Protein AF-A0A258KPP2-F1 (afdb_monomer_lite)

pLDDT: mean 92.64, std 12.12, range [39.09, 98.75]

Radius of gyration: 18.45 Å; chains: 1; bounding box: 47×46×40 Å

Foldseek 3Di:
DDDPDDPVVPDPPDPPPPPPCVVCPPPADEAAEDACVPPDLVVLLVCVVVRYQEYEYEDDDPPDADPALVVLVVSLCCQLPVVQVSSVVSNHGYAYAAEDEAVNLVVVVRLVVSLVCRVVRCPGPRHQAHDPAFHAPPDPSSVVRNLSRLVVCVVVVHAYEYEQYPPPRVVRLVVSVVSNVVSVHDPVRYHYD

Structure (mmCIF, N/CA/C/O backbone):
data_AF-A0A258KPP2-F1
#
_entry.id   AF-A0A258KPP2-F1
#
loop_
_atom_site.group_PDB
_atom_site.id
_atom_site.type_symbol
_atom_site.label_atom_id
_atom_site.label_alt_id
_atom_site.label_comp_id
_atom_site.label_asym_id
_atom_site.label_entity_id
_atom_site.label_seq_id
_atom_site.pdbx_PDB_ins_code
_atom_site.Cartn_x
_atom_site.Cartn_y
_atom_site.Cartn_z
_atom_site.occupancy
_atom_site.B_iso_or_equiv
_atom_site.auth_seq_id
_atom_site.auth_comp_id
_atom_site.auth_asym_id
_atom_site.auth_atom_id
_atom_site.pdbx_PDB_model_num
ATOM 1 N N . MET A 1 1 ? 14.496 -5.011 18.366 1.00 39.09 1 MET A N 1
ATOM 2 C CA . MET A 1 1 ? 15.828 -5.616 18.147 1.00 39.09 1 MET A CA 1
ATOM 3 C C . MET A 1 1 ? 15.964 -6.833 19.047 1.00 39.09 1 MET A C 1
ATOM 5 O O . MET A 1 1 ? 16.360 -6.691 20.192 1.00 39.09 1 MET A O 1
ATOM 9 N N . CYS A 1 2 ? 15.601 -8.013 18.552 1.00 41.25 2 CYS A N 1
ATOM 10 C CA . CYS A 1 2 ? 15.856 -9.281 19.236 1.00 41.25 2 CYS A CA 1
ATOM 11 C C . CYS A 1 2 ? 16.504 -10.230 18.231 1.00 41.25 2 CYS A C 1
ATOM 13 O O . CYS A 1 2 ? 15.817 -11.025 17.609 1.00 41.25 2 CYS A O 1
ATOM 15 N N . CYS A 1 3 ? 17.818 -10.106 18.053 1.00 43.78 3 CYS A N 1
ATOM 16 C CA . CYS A 1 3 ? 18.631 -11.115 17.381 1.00 43.78 3 CYS A CA 1
ATOM 17 C C . CYS A 1 3 ? 19.925 -11.277 18.179 1.00 43.78 3 CYS A C 1
ATOM 19 O O . CYS A 1 3 ? 20.940 -10.670 17.851 1.00 43.78 3 CYS A O 1
ATOM 21 N N . SER A 1 4 ? 19.887 -12.070 19.247 1.00 49.25 4 SER A N 1
ATOM 22 C CA . SER A 1 4 ? 21.094 -12.632 19.855 1.00 49.25 4 SER A CA 1
ATOM 23 C C . SER A 1 4 ? 21.287 -14.045 19.310 1.00 49.25 4 SER A C 1
ATOM 25 O O . SER A 1 4 ? 20.947 -15.022 19.972 1.00 49.25 4 SER A O 1
ATOM 27 N N . HIS A 1 5 ? 21.800 -14.149 18.088 1.00 56.28 5 HIS A N 1
ATOM 28 C CA . HIS A 1 5 ? 22.340 -15.403 17.573 1.00 56.28 5 HIS A CA 1
ATOM 29 C C . HIS A 1 5 ? 23.760 -15.137 17.092 1.00 56.28 5 HIS A C 1
ATOM 31 O O . HIS A 1 5 ? 23.991 -14.203 16.319 1.00 56.28 5 HIS A O 1
ATOM 37 N N . SER A 1 6 ? 24.697 -15.921 17.626 1.00 61.81 6 SER A N 1
ATOM 38 C CA . SER A 1 6 ? 26.105 -15.926 17.240 1.00 61.81 6 SER A CA 1
ATOM 39 C C . SER A 1 6 ? 26.219 -16.045 15.719 1.00 61.81 6 SER A C 1
ATOM 41 O O . SER A 1 6 ? 25.454 -16.772 15.086 1.00 61.81 6 SER A O 1
ATOM 43 N N . PHE A 1 7 ? 27.186 -15.350 15.114 1.00 59.06 7 PHE A N 1
ATOM 44 C CA . PHE A 1 7 ? 27.489 -15.484 13.683 1.00 59.06 7 PHE A CA 1
ATOM 45 C C . PHE A 1 7 ? 27.783 -16.937 13.275 1.00 59.06 7 PHE A C 1
ATOM 47 O O . PHE A 1 7 ? 27.611 -17.299 12.113 1.00 59.06 7 PHE A O 1
ATOM 54 N N . GLU A 1 8 ? 28.195 -17.775 14.224 1.00 62.38 8 GLU A N 1
ATOM 55 C CA . GLU A 1 8 ? 28.527 -19.179 13.998 1.00 62.38 8 GLU A CA 1
ATOM 56 C C . GLU A 1 8 ? 27.286 -20.059 13.775 1.00 62.38 8 GLU A C 1
ATOM 58 O O . GLU A 1 8 ? 27.373 -21.024 13.017 1.00 62.38 8 GLU A O 1
ATOM 63 N N . ASP A 1 9 ? 26.122 -19.672 14.313 1.00 57.84 9 ASP A N 1
ATOM 64 C CA . ASP A 1 9 ? 24.848 -20.398 14.161 1.00 57.84 9 ASP A CA 1
ATOM 65 C C . ASP A 1 9 ? 24.200 -20.204 12.777 1.00 57.84 9 ASP A C 1
ATOM 67 O O . ASP A 1 9 ? 23.193 -20.832 12.458 1.00 57.84 9 ASP A O 1
ATOM 71 N N . ARG A 1 10 ? 24.764 -19.336 11.924 1.00 58.22 10 ARG A N 1
ATOM 72 C CA . ARG A 1 10 ? 24.241 -19.032 10.579 1.00 58.22 10 ARG A CA 1
ATOM 73 C C . ARG A 1 10 ? 24.815 -19.913 9.470 1.00 58.22 10 ARG A C 1
ATOM 75 O O . ARG A 1 10 ? 24.546 -19.654 8.298 1.00 58.22 10 ARG A O 1
ATOM 82 N N . ARG A 1 11 ? 25.626 -20.928 9.790 1.00 59.41 11 ARG A N 1
ATOM 83 C CA . ARG A 1 11 ? 26.117 -21.848 8.755 1.00 59.41 11 ARG A CA 1
ATOM 84 C C . ARG A 1 11 ? 24.957 -22.729 8.284 1.00 59.41 11 ARG A C 1
ATOM 86 O O . ARG A 1 11 ? 24.353 -23.398 9.122 1.00 59.41 11 ARG A O 1
ATOM 93 N N . PRO A 1 12 ? 24.637 -22.759 6.980 1.00 59.78 12 PRO A N 1
ATOM 94 C CA . PRO A 1 12 ? 23.597 -23.644 6.478 1.00 59.78 12 PRO A CA 1
ATOM 95 C C . PRO A 1 12 ? 23.972 -25.098 6.799 1.00 59.78 12 PRO A C 1
ATOM 97 O O . PRO A 1 12 ? 25.004 -25.596 6.357 1.00 59.78 12 PRO A O 1
ATOM 100 N N . GLN A 1 13 ? 23.143 -25.764 7.610 1.00 60.53 13 GLN A N 1
ATOM 101 C CA . GLN A 1 13 ? 23.271 -27.194 7.933 1.00 60.53 13 GLN A CA 1
ATOM 102 C C . GLN A 1 13 ? 22.700 -28.102 6.831 1.00 60.53 13 GLN A C 1
ATOM 104 O O . GLN A 1 13 ? 22.796 -29.323 6.925 1.00 60.53 13 GLN A O 1
ATOM 109 N N . VAL A 1 14 ? 22.113 -27.520 5.785 1.00 60.56 14 VAL A N 1
ATOM 110 C CA . VAL A 1 14 ? 21.545 -28.248 4.650 1.00 60.56 14 VAL A CA 1
ATOM 111 C C . VAL A 1 14 ? 22.547 -28.188 3.496 1.00 60.56 14 VAL A C 1
ATOM 113 O O . VAL A 1 14 ? 23.028 -27.092 3.191 1.00 60.56 14 VAL A O 1
ATOM 116 N N . PRO A 1 15 ? 22.876 -29.312 2.834 1.00 56.84 15 PRO A N 1
ATOM 117 C CA . PRO A 1 15 ? 23.560 -29.263 1.553 1.00 56.84 15 PRO A CA 1
ATOM 118 C C . PRO A 1 15 ? 22.732 -28.389 0.615 1.00 56.84 15 PRO A C 1
ATOM 120 O O . PRO A 1 15 ? 21.573 -28.686 0.340 1.00 56.84 15 PRO A O 1
ATOM 123 N N . SER A 1 16 ? 23.315 -27.283 0.167 1.00 63.78 16 SER A N 1
ATOM 124 C CA . SER A 1 16 ? 22.760 -26.474 -0.908 1.00 63.78 16 SER A CA 1
ATOM 125 C C . SER A 1 16 ? 22.799 -27.324 -2.176 1.00 63.78 16 SER A C 1
ATOM 127 O O . SER A 1 16 ? 23.780 -27.265 -2.917 1.00 63.78 16 SER A O 1
ATOM 129 N N . GLU A 1 17 ? 21.777 -28.142 -2.428 1.00 69.00 17 GLU A N 1
ATOM 130 C CA . GLU A 1 17 ? 21.532 -28.625 -3.784 1.00 69.00 17 GLU A CA 1
ATOM 131 C C . GLU A 1 17 ? 21.446 -27.378 -4.664 1.00 69.00 17 GLU A C 1
ATOM 133 O O . GLU A 1 17 ? 20.642 -26.479 -4.412 1.00 69.00 17 GLU A O 1
ATOM 138 N N . ALA A 1 18 ? 22.375 -27.249 -5.612 1.00 72.25 18 ALA A N 1
ATOM 139 C CA . ALA A 1 18 ? 22.373 -26.122 -6.526 1.00 72.25 18 ALA A CA 1
ATOM 140 C C . ALA A 1 18 ? 21.019 -26.115 -7.247 1.00 72.25 18 ALA A C 1
ATOM 142 O O . ALA A 1 18 ? 20.672 -27.099 -7.899 1.00 72.25 18 ALA A O 1
ATOM 143 N N . MET A 1 19 ? 20.242 -25.038 -7.089 1.00 75.88 19 MET A N 1
ATOM 144 C CA . MET A 1 19 ? 18.988 -24.881 -7.823 1.00 75.88 19 MET A CA 1
ATOM 145 C C . MET A 1 19 ? 19.273 -24.979 -9.323 1.00 75.88 19 MET A C 1
ATOM 147 O O . MET A 1 19 ? 20.124 -24.254 -9.841 1.00 75.88 19 MET A O 1
ATOM 151 N N . ASP A 1 20 ? 18.553 -25.859 -10.015 1.00 84.44 20 ASP A N 1
ATOM 152 C CA . ASP A 1 20 ? 18.608 -25.948 -11.470 1.00 84.44 20 ASP A CA 1
ATOM 153 C C . ASP A 1 20 ? 17.868 -24.751 -12.083 1.00 84.44 20 ASP A C 1
ATOM 155 O O . ASP A 1 20 ? 16.642 -24.739 -12.186 1.00 84.44 20 ASP A O 1
ATOM 159 N N . LEU A 1 21 ? 18.616 -23.714 -12.462 1.00 84.69 21 LEU A N 1
ATOM 160 C CA . LEU A 1 21 ? 18.058 -22.488 -13.041 1.00 84.69 21 LEU A CA 1
ATOM 161 C C . LEU A 1 21 ? 17.481 -22.697 -14.451 1.00 84.69 21 LEU A C 1
ATOM 163 O O . LEU A 1 21 ? 16.758 -21.826 -14.939 1.00 84.69 21 LEU A O 1
ATOM 167 N N . GLU A 1 22 ? 17.744 -23.834 -15.106 1.00 89.69 22 GLU A N 1
ATOM 168 C CA . GLU A 1 22 ? 17.148 -24.133 -16.412 1.00 89.69 22 GLU A CA 1
ATOM 169 C C . GLU A 1 22 ? 15.625 -24.259 -16.326 1.00 89.69 22 GLU A C 1
ATOM 171 O O . GLU A 1 22 ? 14.929 -23.849 -17.254 1.00 89.69 22 GLU A O 1
ATOM 176 N N . ILE A 1 23 ? 15.084 -24.732 -15.195 1.00 90.81 23 ILE A N 1
ATOM 177 C CA . ILE A 1 23 ? 13.634 -24.930 -15.025 1.00 90.81 23 ILE A CA 1
ATOM 178 C C . ILE A 1 23 ? 12.846 -23.614 -15.071 1.00 90.81 23 ILE A C 1
ATOM 180 O O . ILE A 1 23 ? 11.656 -23.625 -15.378 1.00 90.81 23 ILE A O 1
ATOM 184 N N . ILE A 1 24 ? 13.504 -22.490 -14.767 1.00 89.50 24 ILE A N 1
ATOM 185 C CA . ILE A 1 24 ? 12.905 -21.151 -14.758 1.00 89.50 24 ILE A CA 1
ATOM 186 C C . ILE A 1 24 ? 13.416 -20.257 -15.892 1.00 89.50 24 ILE A C 1
ATOM 188 O O . ILE A 1 24 ? 13.037 -19.085 -15.978 1.00 89.50 24 ILE A O 1
ATOM 192 N N . ARG A 1 25 ? 14.270 -20.776 -16.781 1.00 90.06 25 ARG A N 1
ATOM 193 C CA . ARG A 1 25 ? 14.856 -19.990 -17.871 1.00 90.06 25 ARG A CA 1
ATOM 194 C C . ARG A 1 25 ? 13.749 -19.392 -18.748 1.00 90.06 25 ARG A C 1
ATOM 196 O O . ARG A 1 25 ? 12.928 -20.102 -19.320 1.00 90.06 25 ARG A O 1
ATOM 203 N N . GLY A 1 26 ? 13.758 -18.066 -18.884 1.00 90.31 26 GLY A N 1
ATOM 204 C CA . GLY A 1 26 ? 12.789 -17.324 -19.700 1.00 90.31 26 GLY A CA 1
ATOM 205 C C . GLY A 1 26 ? 11.422 -17.100 -19.044 1.00 90.31 26 GLY A C 1
ATOM 206 O O . GLY A 1 26 ? 10.548 -16.504 -19.680 1.00 90.31 26 GLY A O 1
ATOM 207 N N . MET A 1 27 ? 11.222 -17.535 -17.794 1.00 95.25 27 MET A N 1
ATOM 208 C CA . MET A 1 27 ? 10.043 -17.156 -17.018 1.00 95.25 27 MET A CA 1
ATOM 209 C C . MET A 1 27 ? 10.041 -15.654 -16.723 1.00 95.25 27 MET A C 1
ATOM 211 O O . MET A 1 27 ? 11.083 -15.003 -16.666 1.00 95.25 27 MET A O 1
ATOM 215 N N . LYS A 1 28 ? 8.836 -15.111 -16.546 1.00 97.25 28 LYS A N 1
ATOM 216 C CA . LYS A 1 28 ? 8.612 -13.731 -16.122 1.00 97.25 28 LYS A CA 1
ATOM 217 C C . LYS A 1 28 ? 8.006 -13.753 -14.733 1.00 97.25 28 LYS A C 1
ATOM 219 O O . LYS A 1 28 ? 6.989 -14.415 -14.529 1.00 97.25 28 LYS A O 1
ATOM 224 N N . PHE A 1 29 ? 8.607 -13.012 -13.818 1.00 97.81 29 PHE A N 1
ATOM 225 C CA . PHE A 1 29 ? 8.167 -12.941 -12.435 1.00 97.81 29 PHE A CA 1
ATOM 226 C C . PHE A 1 29 ? 7.425 -11.641 -12.151 1.00 97.81 29 PHE A C 1
ATOM 228 O O . PHE A 1 29 ? 7.651 -10.603 -12.783 1.00 97.81 29 PHE A O 1
ATOM 235 N N . PHE A 1 30 ? 6.529 -11.733 -11.181 1.00 98.06 30 PHE A N 1
ATOM 236 C CA . PHE A 1 30 ? 5.810 -10.615 -10.605 1.00 98.06 30 PHE A CA 1
ATOM 237 C C . PHE A 1 30 ? 6.098 -10.600 -9.111 1.00 98.06 30 PHE A C 1
ATOM 239 O O . PHE A 1 30 ? 5.894 -11.621 -8.456 1.00 98.06 30 PHE A O 1
ATOM 246 N N . ASP A 1 31 ? 6.584 -9.473 -8.599 1.00 97.88 31 ASP A N 1
ATOM 247 C CA . ASP A 1 31 ? 6.829 -9.298 -7.168 1.00 97.88 31 ASP A CA 1
ATOM 248 C C . ASP A 1 31 ? 5.623 -8.592 -6.520 1.00 97.88 31 ASP A C 1
ATOM 250 O O . ASP A 1 31 ? 5.403 -7.404 -6.774 1.00 97.88 31 ASP A O 1
ATOM 254 N N . PRO A 1 32 ? 4.794 -9.293 -5.729 1.00 97.00 32 PRO A N 1
ATOM 255 C CA . PRO A 1 32 ? 3.573 -8.715 -5.181 1.00 97.00 32 PRO A CA 1
ATOM 256 C C . PRO A 1 32 ? 3.815 -7.752 -4.008 1.00 97.00 32 PRO A C 1
ATOM 258 O O . PRO A 1 32 ? 2.861 -7.100 -3.585 1.00 97.00 32 PRO A O 1
ATOM 261 N N . HIS A 1 33 ? 5.036 -7.653 -3.463 1.00 97.81 33 HIS A N 1
ATOM 262 C CA . HIS A 1 33 ? 5.317 -6.757 -2.339 1.00 97.81 33 HIS A CA 1
ATOM 263 C C . HIS A 1 33 ? 6.799 -6.387 -2.245 1.00 97.81 33 HIS A C 1
ATOM 265 O O . HIS A 1 33 ? 7.616 -7.123 -1.693 1.00 97.81 33 HIS A O 1
ATOM 271 N N . VAL A 1 34 ? 7.140 -5.167 -2.667 1.00 97.38 34 VAL A N 1
ATOM 272 C CA . VAL A 1 34 ? 8.504 -4.640 -2.526 1.00 97.38 34 VAL A CA 1
ATOM 273 C C . VAL A 1 34 ? 8.543 -3.116 -2.379 1.00 97.38 34 VAL A C 1
ATOM 275 O O . VAL A 1 34 ? 7.966 -2.376 -3.165 1.00 97.38 34 VAL A O 1
ATOM 278 N N . HIS A 1 35 ? 9.285 -2.612 -1.389 1.00 97.12 35 HIS A N 1
ATOM 279 C CA . HIS A 1 35 ? 9.415 -1.169 -1.136 1.00 97.12 35 HIS A CA 1
ATOM 280 C C . HIS A 1 35 ? 10.569 -0.541 -1.917 1.00 97.12 35 HIS A C 1
ATOM 282 O O . HIS A 1 35 ? 11.663 -0.338 -1.376 1.00 97.12 35 HIS A O 1
ATOM 288 N N . MET A 1 36 ? 10.346 -0.224 -3.192 1.00 97.25 36 MET A N 1
ATOM 289 C CA . MET A 1 36 ? 11.407 0.302 -4.052 1.00 97.25 36 MET A CA 1
ATOM 290 C C . MET A 1 36 ? 11.914 1.676 -3.632 1.00 97.25 36 MET A C 1
ATOM 292 O O . MET A 1 36 ? 13.101 1.944 -3.806 1.00 97.25 36 MET A O 1
ATOM 296 N N . SER A 1 37 ? 11.108 2.509 -2.977 1.00 94.62 37 SER A N 1
ATOM 297 C CA . SER A 1 37 ? 11.547 3.799 -2.424 1.00 94.62 37 SER A CA 1
ATOM 298 C C . SER A 1 37 ? 12.721 3.673 -1.435 1.00 94.62 37 SER A C 1
ATOM 300 O O . SER A 1 37 ? 13.411 4.653 -1.172 1.00 94.62 37 SER A O 1
ATOM 302 N N . SER A 1 38 ? 12.969 2.480 -0.878 1.00 93.94 38 SER A N 1
ATOM 303 C CA . SER A 1 38 ? 14.123 2.164 -0.013 1.00 93.94 38 SER A CA 1
ATOM 304 C C . SER A 1 38 ? 15.215 1.333 -0.697 1.00 93.94 38 SER A C 1
ATOM 306 O O . SER A 1 38 ? 16.111 0.820 -0.028 1.00 93.94 38 SER A O 1
ATOM 308 N N . ARG A 1 39 ? 15.143 1.183 -2.021 1.00 95.81 39 ARG A N 1
ATOM 309 C CA . ARG A 1 39 ? 16.033 0.359 -2.844 1.00 95.81 39 ARG A CA 1
ATOM 310 C C . ARG A 1 39 ? 16.807 1.206 -3.841 1.00 95.81 39 ARG A C 1
ATOM 312 O O . ARG A 1 39 ? 16.352 2.265 -4.294 1.00 95.81 39 ARG A O 1
ATOM 319 N N . THR A 1 40 ? 17.990 0.729 -4.201 1.00 97.56 40 THR A N 1
ATOM 320 C CA . THR A 1 40 ? 18.841 1.398 -5.186 1.00 97.56 40 THR A CA 1
ATOM 321 C C . THR A 1 40 ? 18.407 1.044 -6.608 1.00 97.56 40 THR A C 1
ATOM 323 O O . THR A 1 40 ? 17.546 0.198 -6.841 1.00 97.56 40 THR A O 1
ATOM 326 N N . THR A 1 41 ? 18.994 1.710 -7.598 1.00 96.69 41 THR A N 1
ATOM 327 C CA . THR A 1 41 ? 18.848 1.308 -9.003 1.00 96.69 41 THR A CA 1
ATOM 328 C C . THR A 1 41 ? 19.505 -0.037 -9.305 1.00 96.69 41 THR A C 1
ATOM 330 O O . THR A 1 41 ? 19.049 -0.732 -10.207 1.00 96.69 41 THR A O 1
ATOM 333 N N . ASP A 1 42 ? 20.525 -0.431 -8.539 1.00 98.25 42 ASP A N 1
ATOM 334 C CA . ASP A 1 42 ? 21.163 -1.743 -8.690 1.00 98.25 42 ASP A CA 1
ATOM 335 C C . ASP A 1 42 ? 20.189 -2.865 -8.311 1.00 98.25 42 ASP A C 1
ATOM 337 O O . ASP A 1 42 ? 20.175 -3.906 -8.963 1.00 98.25 42 ASP A O 1
ATOM 341 N N . ASP A 1 43 ? 19.313 -2.630 -7.325 1.00 98.25 43 ASP A N 1
ATOM 342 C CA . ASP A 1 43 ? 18.237 -3.566 -6.986 1.00 98.25 43 ASP A CA 1
ATOM 343 C C . ASP A 1 43 ? 17.255 -3.734 -8.163 1.00 98.25 43 ASP A C 1
ATOM 345 O O . ASP A 1 43 ? 16.882 -4.859 -8.485 1.00 98.25 43 ASP A O 1
ATOM 349 N N . TYR A 1 44 ? 16.885 -2.654 -8.868 1.00 98.31 44 TYR A N 1
ATOM 350 C CA . TYR A 1 44 ? 16.058 -2.763 -10.082 1.00 98.31 44 TYR A CA 1
ATOM 351 C C . TYR A 1 44 ? 16.755 -3.557 -11.192 1.00 98.31 44 TYR A C 1
ATOM 353 O O . TYR A 1 44 ? 16.112 -4.384 -11.840 1.00 98.31 44 TYR A O 1
ATOM 361 N N . GLN A 1 45 ? 18.056 -3.333 -11.410 1.00 98.44 45 GLN A N 1
ATOM 362 C CA . GLN A 1 45 ? 18.821 -4.101 -12.392 1.00 98.44 45 GLN A CA 1
ATOM 363 C C . GLN A 1 45 ? 18.856 -5.586 -12.017 1.00 98.44 45 GLN A C 1
ATOM 365 O O . GLN A 1 45 ? 18.560 -6.432 -12.856 1.00 98.44 45 GLN A O 1
ATOM 370 N N . ALA A 1 46 ? 19.126 -5.905 -10.750 1.00 98.00 46 ALA A N 1
ATOM 371 C CA . ALA A 1 46 ? 19.135 -7.280 -10.262 1.00 98.00 46 ALA A CA 1
ATOM 372 C C . ALA A 1 46 ? 17.760 -7.956 -10.403 1.00 98.00 46 ALA A C 1
ATOM 374 O O . ALA A 1 46 ? 17.682 -9.123 -10.784 1.00 98.00 46 ALA A O 1
ATOM 375 N N . MET A 1 47 ? 16.669 -7.228 -10.146 1.00 98.06 47 MET A N 1
ATOM 376 C CA . MET A 1 47 ? 15.306 -7.716 -10.373 1.00 98.06 47 MET A CA 1
ATOM 377 C C . MET A 1 47 ? 15.045 -8.011 -11.856 1.00 98.06 47 MET A C 1
ATOM 379 O O . MET A 1 47 ? 14.484 -9.060 -12.178 1.00 98.06 47 MET A O 1
ATOM 383 N N . ALA A 1 48 ? 15.470 -7.124 -12.759 1.00 97.50 48 ALA A N 1
ATOM 384 C CA . ALA A 1 48 ? 15.325 -7.325 -14.199 1.00 97.50 48 ALA A CA 1
ATOM 385 C C . ALA A 1 48 ? 16.146 -8.532 -14.686 1.00 97.50 48 ALA A C 1
ATOM 387 O O . ALA A 1 48 ? 15.625 -9.369 -15.425 1.00 97.50 48 ALA A O 1
ATOM 388 N N . ASP A 1 49 ? 17.388 -8.672 -14.212 1.00 95.44 49 ASP A N 1
ATOM 389 C CA . ASP A 1 49 ? 18.272 -9.805 -14.518 1.00 95.44 49 ASP A CA 1
ATOM 390 C C . ASP A 1 49 ? 17.699 -11.136 -14.001 1.00 95.44 49 ASP A C 1
ATOM 392 O O . ASP A 1 49 ? 17.860 -12.178 -14.638 1.00 95.44 49 ASP A O 1
ATOM 396 N N . ALA A 1 50 ? 16.971 -11.098 -12.881 1.00 94.62 50 ALA A N 1
ATOM 397 C CA . ALA A 1 50 ? 16.235 -12.236 -12.333 1.00 94.62 50 ALA A CA 1
ATOM 398 C C . ALA A 1 50 ? 14.910 -12.534 -13.070 1.00 94.62 50 ALA A C 1
ATOM 400 O O . ALA A 1 50 ? 14.247 -13.521 -12.756 1.00 94.62 50 ALA A O 1
ATOM 401 N N . GLY A 1 51 ? 14.514 -11.712 -14.048 1.00 96.19 51 GLY A N 1
ATOM 402 C CA . GLY A 1 51 ? 13.303 -11.901 -14.851 1.00 96.19 51 GLY A CA 1
ATOM 403 C C . GLY A 1 51 ? 12.032 -11.283 -14.262 1.00 96.19 51 GLY A C 1
ATOM 404 O O . GLY A 1 51 ? 10.933 -11.606 -14.723 1.00 96.19 51 GLY A O 1
ATOM 405 N N . VAL A 1 52 ? 12.133 -10.404 -13.260 1.00 98.31 52 VAL A N 1
ATOM 406 C CA . VAL A 1 52 ? 10.980 -9.639 -12.762 1.00 98.31 52 VAL A CA 1
ATOM 407 C C . VAL A 1 52 ? 10.570 -8.616 -13.815 1.00 98.31 52 VAL A C 1
ATOM 409 O O . VAL A 1 52 ? 11.389 -7.837 -14.291 1.00 98.31 52 VAL A O 1
ATOM 412 N N . VAL A 1 53 ? 9.290 -8.610 -14.186 1.00 98.44 53 VAL A N 1
ATOM 413 C CA . VAL A 1 53 ? 8.750 -7.698 -15.214 1.00 98.44 53 VAL A CA 1
ATOM 414 C C . VAL A 1 53 ? 7.740 -6.702 -14.660 1.00 98.44 53 VAL A C 1
ATOM 416 O O . VAL A 1 53 ? 7.394 -5.728 -15.329 1.00 98.44 53 VAL A O 1
ATOM 419 N N . ALA A 1 54 ? 7.235 -6.944 -13.454 1.00 98.62 54 ALA A N 1
ATOM 420 C CA . ALA A 1 54 ? 6.307 -6.060 -12.775 1.00 98.62 54 ALA A CA 1
ATOM 421 C C . ALA A 1 54 ? 6.360 -6.279 -11.260 1.00 98.62 54 ALA A C 1
ATOM 423 O O . ALA A 1 54 ? 6.728 -7.363 -10.805 1.00 98.62 54 ALA A O 1
ATOM 424 N N . LEU A 1 55 ? 5.978 -5.256 -10.501 1.00 98.69 55 LEU A N 1
ATOM 425 C CA . LEU A 1 55 ? 5.936 -5.306 -9.043 1.00 98.69 55 LEU A CA 1
ATOM 426 C C . LEU A 1 55 ? 4.787 -4.477 -8.463 1.00 98.69 55 LEU A C 1
ATOM 428 O O . LEU A 1 55 ? 4.259 -3.599 -9.152 1.00 98.69 55 LEU A O 1
ATOM 432 N N . ILE A 1 56 ? 4.443 -4.726 -7.200 1.00 98.69 56 ILE A N 1
ATOM 433 C CA . ILE A 1 56 ? 3.625 -3.837 -6.369 1.00 98.69 56 ILE A CA 1
ATOM 434 C C . ILE A 1 56 ? 4.489 -3.283 -5.233 1.00 98.69 56 ILE A C 1
ATOM 436 O O . ILE A 1 56 ? 5.082 -4.040 -4.467 1.00 98.69 56 ILE A O 1
ATOM 440 N N . GLU A 1 57 ? 4.523 -1.957 -5.109 1.00 98.38 57 GLU A N 1
ATOM 441 C CA . GLU A 1 57 ? 5.096 -1.247 -3.967 1.00 98.38 57 GLU A CA 1
ATOM 442 C C . GLU A 1 57 ? 3.996 -0.710 -3.050 1.00 98.38 57 GLU A C 1
ATOM 444 O O . GLU A 1 57 ? 3.321 0.267 -3.394 1.00 98.38 57 GLU A O 1
ATOM 449 N N . PRO A 1 58 ? 3.817 -1.295 -1.861 1.00 97.94 58 PRO A N 1
ATOM 450 C CA . PRO A 1 58 ? 2.882 -0.753 -0.895 1.00 97.94 58 PRO A CA 1
ATOM 451 C C . PRO A 1 58 ? 3.426 0.520 -0.252 1.00 97.94 58 PRO A C 1
ATOM 453 O O . PRO A 1 58 ? 4.612 0.613 0.086 1.00 97.94 58 PRO A O 1
ATOM 456 N N . ALA A 1 59 ? 2.548 1.504 -0.053 1.00 97.25 59 ALA A N 1
ATOM 457 C CA . ALA A 1 59 ? 2.860 2.671 0.754 1.00 97.25 59 ALA A CA 1
ATOM 458 C C . ALA A 1 59 ? 3.145 2.250 2.203 1.00 97.25 59 ALA A C 1
ATOM 460 O O . ALA A 1 59 ? 2.263 1.713 2.872 1.00 97.25 59 ALA A O 1
ATOM 461 N N . PHE A 1 60 ? 4.351 2.545 2.696 1.00 92.69 60 PHE A N 1
ATOM 462 C CA . PHE A 1 60 ? 4.833 2.043 3.987 1.00 92.69 60 PHE A CA 1
ATOM 463 C C . PHE A 1 60 ? 5.363 3.153 4.914 1.00 92.69 60 PHE A C 1
ATOM 465 O O . PHE A 1 60 ? 5.400 4.349 4.578 1.00 92.69 60 PHE A O 1
ATOM 472 N N . TRP A 1 61 ? 5.754 2.744 6.125 1.00 91.81 61 TRP A N 1
ATOM 473 C CA . TRP A 1 61 ? 6.343 3.611 7.145 1.00 91.81 61 TRP A CA 1
ATOM 474 C C . TRP A 1 61 ? 7.849 3.836 6.925 1.00 91.81 61 TRP A C 1
ATOM 476 O O . TRP A 1 61 ? 8.655 2.914 6.977 1.00 91.81 61 TRP A O 1
ATOM 486 N N . LEU A 1 62 ? 8.253 5.095 6.783 1.00 88.31 62 LEU A N 1
ATOM 487 C CA . LEU A 1 62 ? 9.595 5.536 6.360 1.00 88.31 62 LEU A CA 1
ATOM 488 C C . LEU A 1 62 ? 10.694 5.480 7.442 1.00 88.31 62 LEU A C 1
ATOM 490 O O . LEU A 1 62 ? 11.710 6.160 7.317 1.00 88.31 62 LEU A O 1
ATOM 494 N N . GLY A 1 63 ? 10.507 4.756 8.546 1.00 89.25 63 GLY A N 1
ATOM 495 C CA . GLY A 1 63 ? 11.510 4.719 9.621 1.00 89.25 63 GLY A CA 1
ATOM 496 C C . GLY A 1 63 ? 11.409 5.855 10.649 1.00 89.25 63 GLY A C 1
ATOM 497 O O . GLY A 1 63 ? 12.103 5.815 11.666 1.00 89.25 63 GLY A O 1
ATOM 498 N N . GLN A 1 64 ? 10.548 6.855 10.422 1.00 89.75 64 GLN A N 1
ATOM 499 C CA . GLN A 1 64 ? 10.292 7.951 11.361 1.00 89.75 64 GLN A CA 1
ATOM 500 C C . GLN A 1 64 ? 8.830 8.431 11.282 1.00 89.75 64 GLN A C 1
ATOM 502 O O . GLN A 1 64 ? 8.246 8.399 10.195 1.00 89.75 64 GLN A O 1
ATOM 507 N N . PRO A 1 65 ? 8.210 8.886 12.388 1.00 89.25 65 PRO A N 1
ATOM 508 C CA . PRO A 1 65 ? 6.848 9.419 12.348 1.00 89.25 65 PRO A CA 1
ATOM 509 C C . PRO A 1 65 ? 6.751 10.664 11.455 1.00 89.25 65 PRO A C 1
ATOM 511 O O . PRO A 1 65 ? 7.379 11.682 11.748 1.00 89.25 65 PRO A O 1
ATOM 514 N N . ARG A 1 66 ? 5.957 10.614 10.374 1.00 94.94 66 ARG A N 1
ATOM 515 C CA . ARG A 1 66 ? 5.679 11.812 9.559 1.00 94.94 66 ARG A CA 1
ATOM 516 C C . ARG A 1 66 ? 5.121 12.921 10.458 1.00 94.94 66 ARG A C 1
ATOM 518 O O . ARG A 1 66 ? 4.288 12.676 11.329 1.00 94.94 66 ARG A O 1
ATOM 525 N N . THR A 1 67 ? 5.605 14.142 10.253 1.00 92.12 67 THR A N 1
ATOM 526 C CA . THR A 1 67 ? 5.263 15.307 11.085 1.00 92.12 67 THR A CA 1
ATOM 527 C C . THR A 1 67 ? 4.139 16.154 10.496 1.00 92.12 67 THR A C 1
ATOM 529 O O . THR A 1 67 ? 3.620 17.033 11.183 1.00 92.12 67 THR A O 1
ATOM 532 N N . GLY A 1 68 ? 3.736 15.890 9.251 1.00 95.50 68 GLY A N 1
ATOM 533 C CA . GLY A 1 68 ? 2.659 16.610 8.586 1.00 95.50 68 GLY A CA 1
ATOM 534 C C . GLY A 1 68 ? 2.145 15.902 7.337 1.00 95.50 68 GLY A C 1
ATOM 535 O O . GLY A 1 68 ? 2.776 14.985 6.806 1.00 95.50 68 GLY A O 1
ATOM 536 N N . ILE A 1 69 ? 0.982 16.360 6.875 1.00 98.06 69 ILE A N 1
ATOM 537 C CA . ILE A 1 69 ? 0.258 15.789 5.736 1.00 98.06 69 ILE A CA 1
ATOM 538 C C . ILE A 1 69 ? 1.022 15.911 4.411 1.00 98.06 69 ILE A C 1
ATOM 540 O O . ILE A 1 69 ? 0.920 15.037 3.553 1.00 98.06 69 ILE A O 1
ATOM 544 N N . ASP A 1 70 ? 1.840 16.952 4.249 1.00 98.00 70 AS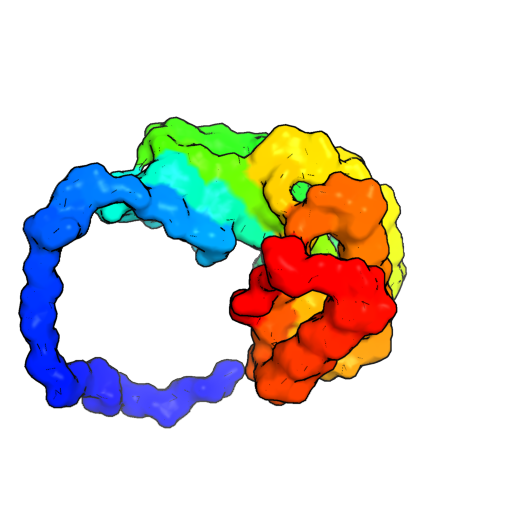P A N 1
ATOM 545 C CA . ASP A 1 70 ? 2.589 17.175 3.009 1.00 98.00 70 ASP A CA 1
ATOM 546 C C . ASP A 1 70 ? 3.614 16.062 2.754 1.00 98.00 70 ASP A C 1
ATOM 548 O O . ASP A 1 70 ? 3.775 15.626 1.619 1.00 98.00 70 ASP A O 1
ATOM 552 N N . SER A 1 71 ? 4.192 15.470 3.807 1.00 96.75 71 SER A N 1
ATOM 553 C CA . SER A 1 71 ? 5.063 14.296 3.662 1.00 96.75 71 SER A CA 1
ATOM 554 C C . SER A 1 71 ? 4.334 13.070 3.101 1.00 96.75 71 SER A C 1
ATOM 556 O O . SER A 1 71 ? 4.959 12.254 2.427 1.00 96.75 71 SER A O 1
ATOM 558 N N . PHE A 1 72 ? 3.031 12.915 3.359 1.00 98.06 72 PHE A N 1
ATOM 559 C CA . PHE A 1 72 ? 2.226 11.871 2.717 1.00 98.06 72 PHE A CA 1
ATOM 560 C C . PHE A 1 72 ? 1.929 12.222 1.259 1.00 98.06 72 PHE A C 1
ATOM 562 O O . PHE A 1 72 ? 2.077 11.368 0.390 1.00 98.06 72 PHE A O 1
ATOM 569 N N . ARG A 1 73 ? 1.555 13.478 0.977 1.00 98.25 73 ARG A N 1
ATOM 570 C CA . ARG A 1 73 ? 1.260 13.943 -0.389 1.00 98.25 73 ARG A CA 1
ATOM 571 C C . ARG A 1 73 ? 2.454 13.765 -1.320 1.00 98.25 73 ARG A C 1
ATOM 573 O O . ARG A 1 73 ? 2.288 13.226 -2.415 1.00 98.25 73 ARG A O 1
ATOM 580 N N . ASP A 1 74 ? 3.638 14.171 -0.876 1.00 97.69 74 ASP A N 1
ATOM 581 C CA . ASP A 1 74 ? 4.868 14.055 -1.658 1.00 97.69 74 ASP A CA 1
ATOM 582 C C . ASP A 1 74 ? 5.259 12.588 -1.846 1.00 97.69 74 ASP A C 1
ATOM 584 O O . ASP A 1 74 ? 5.608 12.172 -2.951 1.00 97.69 74 ASP A O 1
ATOM 588 N N . TYR A 1 75 ? 5.120 11.772 -0.797 1.00 97.75 75 TYR A N 1
ATOM 589 C CA . TYR A 1 75 ? 5.414 10.345 -0.867 1.00 97.75 75 TYR A CA 1
ATOM 590 C C . TYR A 1 75 ? 4.483 9.598 -1.831 1.00 97.75 75 TYR A C 1
ATOM 592 O O . TYR A 1 75 ? 4.961 8.913 -2.734 1.00 97.75 75 TYR A O 1
ATOM 600 N N . TYR A 1 76 ? 3.163 9.769 -1.716 1.00 98.56 76 TYR A N 1
ATOM 601 C CA . TYR A 1 76 ? 2.209 9.145 -2.637 1.00 98.56 76 TYR A CA 1
ATOM 602 C C . TYR A 1 76 ? 2.397 9.640 -4.078 1.00 98.56 76 TYR A C 1
ATOM 604 O O . TYR A 1 76 ? 2.289 8.857 -5.021 1.00 98.56 76 TYR A O 1
ATOM 612 N N . SER A 1 77 ? 2.735 10.920 -4.267 1.00 98.12 77 SER A N 1
ATOM 613 C CA . SER A 1 77 ? 3.070 11.461 -5.591 1.00 98.12 77 SER A CA 1
ATOM 614 C C . SER A 1 77 ? 4.342 10.831 -6.163 1.00 98.12 77 SER A C 1
ATOM 616 O O . SER A 1 77 ? 4.396 10.544 -7.359 1.00 98.12 77 SER A O 1
ATOM 618 N N . SER A 1 78 ? 5.344 10.564 -5.320 1.00 98.00 78 SER A N 1
ATOM 619 C CA . SER A 1 78 ? 6.550 9.835 -5.715 1.00 98.00 78 SER A CA 1
ATOM 620 C C . SER A 1 78 ? 6.225 8.406 -6.144 1.00 98.00 78 SER A C 1
ATOM 622 O O . SER A 1 78 ? 6.692 7.994 -7.199 1.00 98.00 78 SER A O 1
ATOM 624 N N . LEU A 1 79 ? 5.389 7.674 -5.399 1.00 98.25 79 LEU A N 1
ATOM 625 C CA . LEU A 1 79 ? 4.991 6.306 -5.762 1.00 98.25 79 LEU A CA 1
ATOM 626 C C . LEU A 1 79 ? 4.286 6.249 -7.122 1.00 98.25 79 LEU A C 1
ATOM 628 O O . LEU A 1 79 ? 4.659 5.472 -7.996 1.00 98.25 79 LEU A O 1
ATOM 632 N N . VAL A 1 80 ? 3.285 7.109 -7.324 1.00 98.00 80 VAL A N 1
ATOM 633 C CA . VAL A 1 80 ? 2.471 7.095 -8.548 1.00 98.00 80 VAL A CA 1
ATOM 634 C C . VAL A 1 80 ? 3.232 7.659 -9.755 1.00 98.00 80 VAL A C 1
ATOM 636 O O . VAL A 1 80 ? 3.013 7.232 -10.889 1.00 98.00 80 VAL A O 1
ATOM 639 N N . GLY A 1 81 ? 4.111 8.637 -9.530 1.00 97.69 81 GLY A N 1
ATOM 640 C CA . GLY A 1 81 ? 4.849 9.332 -10.582 1.00 97.69 81 GLY A CA 1
ATOM 641 C C . GLY A 1 81 ? 6.288 8.849 -10.727 1.00 97.69 81 GLY A C 1
ATOM 642 O O . GLY A 1 81 ? 6.636 8.166 -11.693 1.00 97.69 81 GLY A O 1
ATOM 643 N N . TRP A 1 82 ? 7.143 9.261 -9.791 1.00 97.81 82 TRP A N 1
ATOM 644 C CA . TRP A 1 82 ? 8.591 9.085 -9.899 1.00 97.81 82 TRP A CA 1
ATOM 645 C C . TRP A 1 82 ? 9.027 7.620 -9.880 1.00 97.81 82 TRP A C 1
ATOM 647 O O . TRP A 1 82 ? 9.822 7.229 -10.728 1.00 97.81 82 TRP A O 1
ATOM 657 N N . GLU A 1 83 ? 8.500 6.794 -8.979 1.00 98.06 83 GLU A N 1
ATOM 658 C CA . GLU A 1 83 ? 8.877 5.380 -8.885 1.00 98.06 83 GLU A CA 1
ATOM 659 C C . GLU A 1 83 ? 8.460 4.593 -10.119 1.00 98.06 83 GLU A C 1
ATOM 661 O O . GLU A 1 83 ? 9.233 3.789 -10.641 1.00 98.06 83 GLU A O 1
ATOM 666 N N . ARG A 1 84 ? 7.297 4.919 -10.682 1.00 97.44 84 ARG A N 1
ATOM 667 C CA . ARG A 1 84 ? 6.874 4.369 -11.966 1.00 97.44 84 ARG A CA 1
ATOM 668 C C . ARG A 1 84 ? 7.825 4.739 -13.099 1.00 97.44 84 ARG A C 1
ATOM 670 O O . ARG A 1 84 ? 8.195 3.873 -13.895 1.00 97.44 84 ARG A O 1
ATOM 677 N N . PHE A 1 85 ? 8.258 5.997 -13.162 1.00 98.00 85 PHE A N 1
ATOM 678 C CA . PHE A 1 85 ? 9.282 6.421 -14.116 1.00 98.00 85 PHE A CA 1
ATOM 679 C C . PHE A 1 85 ? 10.613 5.695 -13.871 1.00 98.00 85 PHE A C 1
ATOM 681 O O . PHE A 1 85 ? 11.165 5.118 -14.809 1.00 98.00 85 PHE A O 1
ATOM 688 N N . ARG A 1 86 ? 11.094 5.656 -12.624 1.00 98.12 86 ARG A N 1
ATOM 689 C CA . ARG A 1 86 ? 12.364 5.032 -12.233 1.00 98.12 86 ARG A CA 1
ATOM 690 C C . ARG A 1 86 ? 12.397 3.547 -12.588 1.00 98.12 86 ARG A C 1
ATOM 692 O O . ARG A 1 86 ? 13.340 3.109 -13.238 1.00 98.12 86 ARG A O 1
ATOM 699 N N . SER A 1 87 ? 11.345 2.804 -12.250 1.00 98.38 87 SER A N 1
ATOM 700 C CA . SER A 1 87 ? 11.188 1.381 -12.573 1.00 98.38 87 SER A CA 1
ATOM 701 C C . SER A 1 87 ? 11.171 1.116 -14.084 1.00 98.38 87 SER A C 1
ATOM 703 O O . SER A 1 87 ? 11.830 0.192 -14.567 1.00 98.38 87 SER A O 1
ATOM 705 N N . SER A 1 88 ? 10.506 1.984 -14.859 1.00 98.06 88 SER A N 1
ATOM 706 C CA . SER A 1 88 ? 10.405 1.824 -16.317 1.00 98.06 88 SER A CA 1
ATOM 707 C C . SER A 1 88 ? 11.752 1.869 -17.045 1.00 98.06 88 SER A C 1
ATOM 709 O O . SER A 1 88 ? 11.880 1.268 -18.111 1.00 98.06 88 SER A O 1
ATOM 711 N N . GLN A 1 89 ? 12.769 2.524 -16.469 1.00 98.44 89 GLN A N 1
ATOM 712 C CA . GLN A 1 89 ? 14.120 2.573 -17.045 1.00 98.44 89 GLN A CA 1
ATOM 713 C C . GLN A 1 89 ? 14.789 1.188 -17.100 1.00 98.44 89 GLN A C 1
ATOM 715 O O . GLN A 1 89 ? 15.707 0.988 -17.890 1.00 98.44 89 GLN A O 1
ATOM 720 N N . PHE A 1 90 ? 14.294 0.229 -16.310 1.00 98.38 90 PHE A N 1
ATOM 721 C CA . PHE A 1 90 ? 14.763 -1.159 -16.251 1.00 98.38 90 PHE A CA 1
ATOM 722 C C . PHE A 1 90 ? 13.796 -2.138 -16.933 1.00 98.38 90 PHE A C 1
ATOM 724 O O . PHE A 1 90 ? 13.976 -3.349 -16.861 1.00 98.38 90 PHE A O 1
ATOM 731 N N . GLY A 1 91 ? 12.742 -1.633 -17.587 1.00 98.00 91 GLY A N 1
ATOM 732 C CA . GLY A 1 91 ? 11.714 -2.468 -18.213 1.00 98.00 91 GLY A CA 1
ATOM 733 C C . GLY A 1 91 ? 10.756 -3.141 -17.223 1.00 98.00 91 GLY A C 1
ATOM 734 O O . GLY A 1 91 ? 10.011 -4.035 -17.624 1.00 98.00 91 GLY A O 1
ATOM 735 N N . ILE A 1 92 ? 10.742 -2.706 -15.959 1.00 98.69 92 ILE A N 1
ATOM 736 C CA . ILE A 1 92 ? 9.842 -3.216 -14.921 1.00 98.69 92 ILE A CA 1
ATOM 737 C C . ILE A 1 92 ? 8.619 -2.302 -14.824 1.00 98.69 92 ILE A C 1
ATOM 739 O O . ILE A 1 92 ? 8.722 -1.074 -14.829 1.00 98.69 92 ILE A O 1
ATOM 743 N N . LYS A 1 93 ? 7.428 -2.903 -14.763 1.00 98.62 93 LYS A N 1
ATOM 744 C CA . LYS A 1 93 ? 6.177 -2.170 -14.570 1.00 98.62 93 LYS A CA 1
ATOM 745 C C . LYS A 1 93 ? 5.861 -2.031 -13.084 1.00 98.62 93 LYS A C 1
ATOM 747 O O . LYS A 1 93 ? 5.603 -3.018 -12.403 1.00 98.62 93 LYS A O 1
ATOM 752 N N . HIS A 1 94 ? 5.842 -0.795 -12.609 1.00 98.69 94 HIS A N 1
ATOM 753 C CA . HIS A 1 94 ? 5.530 -0.470 -11.222 1.00 98.69 94 HIS A CA 1
ATOM 754 C C . HIS A 1 94 ? 4.030 -0.246 -11.024 1.00 98.69 94 HIS A C 1
ATOM 756 O O . HIS A 1 94 ? 3.395 0.530 -11.753 1.00 98.69 94 HIS A O 1
ATOM 762 N N . TYR A 1 95 ? 3.487 -0.938 -10.033 1.00 98.75 95 TYR A N 1
ATOM 763 C CA . TYR A 1 95 ? 2.192 -0.681 -9.427 1.00 98.75 95 TYR A CA 1
ATOM 764 C C . TYR A 1 95 ? 2.401 -0.361 -7.948 1.00 98.75 95 TYR A C 1
ATOM 766 O O . TYR A 1 95 ? 3.442 -0.680 -7.378 1.00 98.75 95 TYR A O 1
ATOM 774 N N . CYS A 1 96 ? 1.410 0.237 -7.303 1.00 98.69 96 CYS A N 1
ATOM 775 C CA . CYS A 1 96 ? 1.464 0.489 -5.869 1.00 98.69 96 CYS A CA 1
ATOM 776 C C . CYS A 1 96 ? 0.112 0.287 -5.197 1.00 98.69 96 CYS A C 1
ATOM 778 O O . CYS A 1 96 ? -0.938 0.296 -5.844 1.00 98.69 96 CYS A O 1
ATOM 780 N N . THR A 1 97 ? 0.143 0.129 -3.880 1.00 98.75 97 THR A N 1
ATOM 781 C CA . THR A 1 97 ? -1.037 0.326 -3.039 1.00 98.75 97 THR A CA 1
ATOM 782 C C . THR A 1 97 ? -0.857 1.596 -2.228 1.00 98.75 97 THR A C 1
ATOM 784 O O . THR A 1 97 ? 0.261 1.952 -1.852 1.00 98.75 97 THR A O 1
ATOM 787 N N . ILE A 1 98 ? -1.957 2.289 -1.957 1.00 98.75 98 ILE A N 1
ATOM 788 C CA . ILE A 1 98 ? -1.942 3.528 -1.180 1.00 98.75 98 ILE A CA 1
ATOM 789 C C . ILE A 1 98 ? -2.804 3.338 0.061 1.00 98.75 98 ILE A C 1
ATOM 791 O O . ILE A 1 98 ? -3.939 2.878 -0.026 1.00 98.75 98 ILE A O 1
ATOM 795 N N . GLY A 1 99 ? -2.265 3.709 1.217 1.00 98.25 99 GLY A N 1
ATOM 796 C CA . GLY A 1 99 ? -2.942 3.583 2.497 1.00 98.25 99 GLY A CA 1
ATOM 797 C C . GLY A 1 99 ? -2.203 4.309 3.615 1.00 98.25 99 GLY A C 1
ATOM 798 O O . GLY A 1 99 ? -1.088 4.813 3.447 1.00 98.25 99 GLY A O 1
ATOM 799 N N . LEU A 1 100 ? -2.858 4.368 4.765 1.00 98.12 100 LEU A N 1
ATOM 800 C CA . LEU A 1 100 ? -2.331 4.811 6.043 1.00 98.12 100 LEU A CA 1
ATOM 801 C C . LEU A 1 100 ? -1.818 3.593 6.818 1.00 98.12 100 LEU A C 1
ATOM 803 O O . LEU A 1 100 ? -2.596 2.716 7.205 1.00 98.12 100 LEU A O 1
ATOM 807 N N . ASN A 1 101 ? -0.513 3.579 7.079 1.00 96.38 101 ASN A N 1
ATOM 808 C CA . ASN A 1 101 ? 0.135 2.542 7.870 1.00 96.38 101 ASN A CA 1
ATOM 809 C C . ASN A 1 101 ? -0.348 2.558 9.334 1.00 96.38 101 ASN A C 1
ATOM 811 O O . ASN A 1 101 ? -0.600 3.618 9.916 1.00 96.38 101 ASN A O 1
ATOM 815 N N . SER A 1 102 ? -0.410 1.379 9.955 1.00 94.56 102 SER A N 1
ATOM 816 C CA . SER A 1 102 ? -0.867 1.183 11.338 1.00 94.56 102 SER A CA 1
ATOM 817 C C . SER A 1 102 ? -0.081 2.005 12.365 1.00 94.56 102 SER A C 1
ATOM 819 O O . SER A 1 102 ? -0.678 2.629 13.241 1.00 94.56 102 SER A O 1
ATOM 821 N N . ARG A 1 103 ? 1.246 2.124 12.226 1.00 93.38 103 ARG A N 1
ATOM 822 C CA . ARG A 1 103 ? 2.061 2.935 13.150 1.00 93.38 103 ARG A CA 1
ATOM 823 C C . ARG A 1 103 ? 1.622 4.397 13.162 1.00 93.38 103 ARG A C 1
ATOM 825 O O . ARG A 1 103 ? 1.588 5.025 14.218 1.00 93.38 103 ARG A O 1
ATOM 832 N N . GLU A 1 104 ? 1.278 4.934 11.996 1.00 95.50 104 GLU A N 1
ATOM 833 C CA . GLU A 1 104 ? 0.914 6.343 11.816 1.00 95.50 104 GLU A CA 1
ATOM 834 C C . GLU A 1 104 ? -0.549 6.626 12.160 1.00 95.50 104 GLU A C 1
ATOM 836 O O . GLU A 1 104 ? -0.873 7.756 12.525 1.00 95.50 104 GLU A O 1
ATOM 841 N N . ALA A 1 105 ? -1.403 5.598 12.162 1.00 96.69 105 ALA A N 1
ATOM 842 C CA . ALA A 1 105 ? -2.784 5.678 12.638 1.00 96.69 105 ALA A CA 1
ATOM 843 C C . ALA A 1 105 ? -2.889 6.161 14.097 1.00 96.69 105 ALA A C 1
ATOM 845 O O . ALA A 1 105 ? -3.874 6.793 14.477 1.00 96.69 105 ALA A O 1
ATOM 846 N N . ASN A 1 106 ? -1.852 5.920 14.907 1.00 96.25 106 ASN A N 1
ATOM 847 C CA . ASN A 1 106 ? -1.784 6.355 16.303 1.00 96.25 106 ASN A CA 1
ATOM 848 C C . ASN A 1 106 ? -1.653 7.882 16.479 1.00 96.25 106 ASN A C 1
ATOM 850 O O . ASN A 1 106 ? -1.915 8.395 17.567 1.00 96.25 106 ASN A O 1
ATOM 854 N N . ASN A 1 107 ? -1.289 8.633 15.434 1.00 96.88 107 ASN A N 1
ATOM 855 C CA . ASN A 1 107 ? -1.416 10.090 15.427 1.00 96.88 107 ASN A CA 1
ATOM 856 C C . ASN A 1 107 ? -2.774 10.469 14.826 1.00 96.88 107 ASN A C 1
ATOM 858 O O . ASN A 1 107 ? -2.869 10.778 13.642 1.00 96.88 107 ASN A O 1
ATOM 862 N N . GLU A 1 108 ? -3.831 10.447 15.642 1.00 97.69 108 GLU A N 1
ATOM 863 C CA . GLU A 1 108 ? -5.206 10.560 15.138 1.00 97.69 108 GLU A CA 1
ATOM 864 C C . GLU A 1 108 ? -5.486 11.836 14.339 1.00 97.69 108 GLU A C 1
ATOM 866 O O . GLU A 1 108 ? -6.281 11.786 13.403 1.00 97.69 108 GLU A O 1
ATOM 871 N N . LYS A 1 109 ? -4.840 12.961 14.677 1.00 97.88 109 LYS A N 1
ATOM 872 C CA . LYS A 1 109 ? -5.000 14.211 13.922 1.00 97.88 109 LYS A CA 1
ATOM 873 C C . LYS A 1 109 ? -4.479 14.044 12.495 1.00 97.88 109 LYS A C 1
ATOM 875 O O . LYS A 1 109 ? -5.196 14.335 11.547 1.00 97.88 109 LYS A O 1
ATOM 880 N N . LEU A 1 110 ? -3.249 13.552 12.363 1.00 97.88 110 LEU A N 1
ATOM 881 C CA . LEU A 1 110 ? -2.619 13.339 11.063 1.00 97.88 110 LEU A CA 1
ATOM 882 C C . LEU A 1 110 ? -3.319 12.225 10.282 1.00 97.88 110 LEU A C 1
ATOM 884 O O . LEU A 1 110 ? -3.546 12.358 9.089 1.00 97.88 110 LEU A O 1
ATOM 888 N N . ALA A 1 111 ? -3.711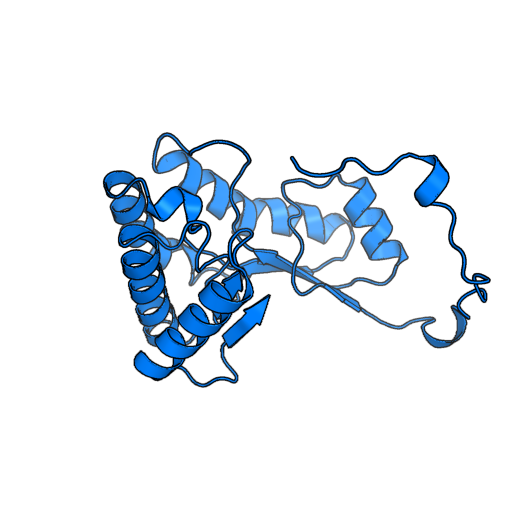 11.147 10.955 1.00 98.19 111 ALA A N 1
ATOM 889 C CA . ALA A 1 111 ? -4.445 10.047 10.352 1.00 98.19 111 ALA A CA 1
ATOM 890 C C . ALA A 1 111 ? -5.783 10.503 9.744 1.00 98.19 111 ALA A C 1
ATOM 892 O O . ALA A 1 111 ? -6.116 10.084 8.638 1.00 98.19 111 ALA A O 1
ATOM 893 N N . ALA A 1 112 ? -6.513 11.406 10.410 1.00 98.62 112 ALA A N 1
ATOM 894 C CA . ALA A 1 112 ? -7.728 12.002 9.855 1.00 98.62 112 ALA A CA 1
ATOM 895 C C . ALA A 1 112 ? -7.434 12.808 8.577 1.00 98.62 112 ALA A C 1
ATOM 897 O O . ALA A 1 112 ? -8.097 12.599 7.565 1.00 98.62 112 ALA A O 1
ATOM 898 N N . GLU A 1 113 ? -6.393 13.648 8.590 1.00 98.56 113 GLU A N 1
ATOM 899 C CA . GLU A 1 113 ? -5.946 14.399 7.405 1.00 98.56 113 GLU A CA 1
ATOM 900 C C . GLU A 1 113 ? -5.518 13.460 6.259 1.00 98.56 113 GLU A C 1
ATOM 902 O O . GLU A 1 113 ? -5.770 13.745 5.088 1.00 98.56 113 GLU A O 1
ATOM 907 N N . VAL A 1 114 ? -4.894 12.317 6.573 1.00 98.50 114 VAL A N 1
ATOM 908 C CA . VAL A 1 114 ? -4.510 11.307 5.574 1.00 98.50 114 VAL A CA 1
ATOM 909 C C . VAL A 1 114 ? -5.744 10.664 4.949 1.00 98.50 114 VAL A C 1
ATOM 911 O O . VAL A 1 114 ? -5.820 10.584 3.724 1.00 98.50 114 VAL A O 1
ATOM 914 N N . MET A 1 115 ? -6.732 10.261 5.754 1.00 98.69 115 MET A N 1
ATOM 915 C CA . MET A 1 115 ? -7.980 9.684 5.240 1.00 98.69 115 MET A CA 1
ATOM 916 C C . MET A 1 115 ? -8.692 10.619 4.253 1.00 98.69 115 MET A C 1
ATOM 918 O O . MET A 1 115 ? -9.235 10.140 3.261 1.00 98.69 115 MET A O 1
ATOM 922 N N . GLU A 1 116 ? -8.644 11.937 4.473 1.00 98.50 116 GLU A N 1
ATOM 923 C CA . GLU A 1 116 ? -9.220 12.931 3.554 1.00 98.50 116 GLU A CA 1
ATOM 924 C C . GLU A 1 116 ? -8.515 12.970 2.188 1.00 98.50 116 GLU A C 1
ATOM 926 O O . GLU A 1 116 ? -9.158 13.234 1.171 1.00 98.50 116 GLU A O 1
ATOM 931 N N . ILE A 1 117 ? -7.205 12.696 2.131 1.00 98.44 117 ILE A N 1
ATOM 932 C CA . ILE A 1 117 ? -6.445 12.734 0.873 1.00 98.44 117 ILE A CA 1
ATOM 933 C C . ILE A 1 117 ? -6.376 11.386 0.154 1.00 98.44 117 ILE A C 1
ATOM 935 O O . ILE A 1 117 ? -6.101 11.389 -1.045 1.00 98.44 117 ILE A O 1
ATOM 939 N N . LEU A 1 118 ? -6.616 10.248 0.823 1.00 98.69 118 LEU A N 1
ATOM 940 C CA . LEU A 1 118 ? -6.545 8.922 0.185 1.00 98.69 118 LEU A CA 1
ATOM 941 C C . LEU A 1 118 ? -7.381 8.839 -1.111 1.00 98.69 118 LEU A C 1
ATOM 943 O O . LEU A 1 118 ? -6.822 8.404 -2.124 1.00 98.69 118 LEU A O 1
ATOM 947 N N . PRO A 1 119 ? -8.640 9.333 -1.168 1.00 98.38 119 PRO A N 1
ATOM 948 C CA . PRO A 1 119 ? -9.428 9.338 -2.403 1.00 98.38 119 PRO A CA 1
ATOM 949 C C . PRO A 1 119 ? -8.755 10.060 -3.582 1.00 98.38 119 PRO A C 1
ATOM 951 O O . PRO A 1 119 ? -8.998 9.719 -4.733 1.00 98.38 119 PRO A O 1
ATOM 954 N N . LEU A 1 120 ? -7.873 11.035 -3.335 1.00 98.19 120 LEU A N 1
ATOM 955 C CA . LEU A 1 120 ? -7.162 11.757 -4.399 1.00 98.19 120 LEU A CA 1
ATOM 956 C C . LEU A 1 120 ? -6.081 10.905 -5.082 1.00 98.19 120 LEU A C 1
ATOM 958 O O . LEU A 1 120 ? -5.651 11.235 -6.193 1.00 98.19 120 LEU A O 1
ATOM 962 N N . PHE A 1 121 ? -5.622 9.839 -4.420 1.00 98.62 121 PHE A N 1
ATOM 963 C CA . PHE A 1 121 ? -4.533 8.981 -4.881 1.00 98.62 121 PHE A CA 1
ATOM 964 C C . PHE A 1 121 ? -5.005 7.595 -5.313 1.00 98.62 121 PHE A C 1
ATOM 966 O O . PHE A 1 121 ? -4.536 7.126 -6.344 1.00 98.62 121 PHE A O 1
ATOM 973 N N . ILE A 1 122 ? -5.947 6.965 -4.603 1.00 98.56 122 ILE A N 1
ATOM 974 C CA . ILE A 1 122 ? -6.345 5.570 -4.883 1.00 98.56 122 ILE A CA 1
ATOM 975 C C . ILE A 1 122 ? -6.943 5.357 -6.282 1.00 98.56 122 ILE A C 1
ATOM 977 O O . ILE A 1 122 ? -6.866 4.260 -6.817 1.00 98.56 122 ILE A O 1
ATOM 981 N N . TYR A 1 123 ? -7.498 6.405 -6.900 1.00 97.94 123 TYR A N 1
ATOM 982 C CA . TYR A 1 123 ? -8.049 6.353 -8.260 1.00 97.94 123 TYR A CA 1
ATOM 983 C C . TYR A 1 123 ? -7.028 6.689 -9.358 1.00 97.94 123 TYR A C 1
ATOM 985 O O . TYR A 1 123 ? -7.390 6.791 -10.532 1.00 97.94 123 TYR A O 1
ATOM 993 N N . LYS A 1 124 ? -5.756 6.923 -9.010 1.00 98.25 124 LYS A N 1
ATOM 994 C CA . LYS A 1 124 ? -4.717 7.224 -10.000 1.00 98.25 124 LYS A CA 1
ATOM 995 C C . LYS A 1 124 ? -4.252 5.960 -10.720 1.00 98.25 124 LYS A C 1
ATOM 997 O O . LYS A 1 124 ? -4.247 4.863 -10.170 1.00 98.25 124 LYS A O 1
ATOM 1002 N N . GLU A 1 125 ? -3.800 6.137 -11.959 1.00 96.38 125 GLU A N 1
ATOM 1003 C CA . GLU A 1 125 ? -3.239 5.043 -12.748 1.00 96.38 125 GLU A CA 1
ATOM 1004 C C . GLU A 1 125 ? -2.038 4.402 -12.035 1.00 96.38 125 GLU A C 1
ATOM 1006 O O . GLU A 1 125 ? -1.132 5.092 -11.575 1.00 96.38 125 GLU A O 1
ATOM 1011 N N . GLY A 1 126 ? -2.011 3.069 -11.988 1.00 96.75 126 GLY A N 1
ATOM 1012 C CA . GLY A 1 126 ? -0.940 2.316 -11.337 1.00 96.75 126 GLY A CA 1
ATOM 1013 C C . GLY A 1 126 ? -1.189 2.021 -9.862 1.00 96.75 126 GLY A C 1
ATOM 1014 O O . GLY A 1 126 ? -0.488 1.169 -9.322 1.00 96.75 126 GLY A O 1
ATOM 1015 N N . VAL A 1 127 ? -2.197 2.638 -9.238 1.00 98.69 127 VAL A N 1
ATOM 1016 C CA . VAL A 1 127 ? -2.671 2.208 -7.921 1.00 98.69 127 VAL A CA 1
ATOM 1017 C C . VAL A 1 127 ? -3.616 1.025 -8.103 1.00 98.69 127 VAL A C 1
ATOM 1019 O O . VAL A 1 127 ? -4.576 1.104 -8.868 1.00 98.69 127 VAL A O 1
ATOM 1022 N N . VAL A 1 128 ? -3.311 -0.092 -7.447 1.00 98.38 128 VAL A N 1
ATOM 1023 C CA . VAL A 1 128 ? -4.024 -1.367 -7.637 1.00 98.38 128 VAL A CA 1
ATOM 1024 C C . VAL A 1 128 ? -4.720 -1.868 -6.381 1.00 98.38 128 VAL A C 1
ATOM 1026 O O . VAL A 1 128 ? -5.380 -2.896 -6.441 1.00 98.38 128 VAL A O 1
ATOM 1029 N N . GLY A 1 129 ? -4.596 -1.162 -5.257 1.00 98.38 129 GLY A N 1
ATOM 1030 C CA . GLY A 1 129 ? -5.193 -1.577 -3.994 1.00 98.38 129 GLY A CA 1
ATOM 1031 C C . GLY A 1 129 ? -4.996 -0.570 -2.868 1.00 98.38 129 GLY A C 1
ATOM 1032 O O . GLY A 1 129 ? -4.269 0.420 -3.010 1.00 98.38 129 GLY A O 1
ATOM 1033 N N . ILE A 1 130 ? -5.630 -0.859 -1.734 1.00 98.69 130 ILE A N 1
ATOM 1034 C CA . ILE A 1 130 ? -5.410 -0.160 -0.466 1.00 98.69 130 ILE A CA 1
ATOM 1035 C C . ILE A 1 130 ? -4.489 -1.007 0.414 1.00 98.69 130 ILE A C 1
ATOM 1037 O O . ILE A 1 130 ? -4.793 -2.153 0.730 1.00 98.69 130 ILE A O 1
ATOM 1041 N N . GLY A 1 131 ? -3.350 -0.445 0.800 1.00 96.88 131 GLY A N 1
ATOM 1042 C CA . GLY A 1 131 ? -2.261 -1.138 1.495 1.00 96.88 131 GLY A CA 1
ATOM 1043 C C . GLY A 1 131 ? -1.085 -0.178 1.687 1.00 96.88 131 GLY A C 1
ATOM 1044 O O . GLY A 1 131 ? -0.993 0.812 0.964 1.00 96.88 131 GLY A O 1
ATOM 1045 N N . GLU A 1 132 ? -0.149 -0.371 2.604 1.00 96.12 132 GLU A N 1
ATOM 1046 C CA . GLU A 1 132 ? 0.075 -1.450 3.570 1.00 96.12 132 GLU A CA 1
ATOM 1047 C C . GLU A 1 132 ? -0.659 -1.157 4.893 1.00 96.12 132 GLU A C 1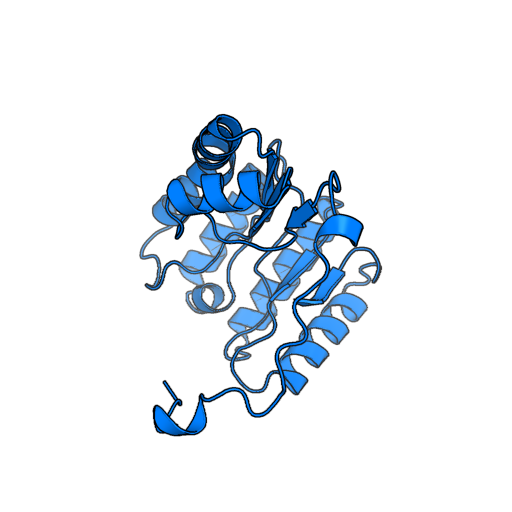
ATOM 1049 O O . GLU A 1 132 ? -0.204 -0.345 5.706 1.00 96.12 132 GLU A O 1
ATOM 1054 N N . ILE A 1 133 ? -1.834 -1.766 5.096 1.00 97.56 133 ILE A N 1
ATOM 1055 C CA . ILE A 1 133 ? -2.750 -1.411 6.198 1.00 97.56 133 ILE A CA 1
ATOM 1056 C C . ILE A 1 133 ? -2.939 -2.572 7.179 1.00 97.56 133 ILE A C 1
ATOM 1058 O O . ILE A 1 133 ? -2.643 -3.714 6.854 1.00 97.56 133 ILE A O 1
ATOM 1062 N N . GLY A 1 134 ? -3.461 -2.310 8.378 1.00 96.19 134 GLY A N 1
ATOM 1063 C CA . GLY A 1 134 ? -3.715 -3.355 9.374 1.00 96.19 134 GLY A CA 1
ATOM 1064 C C . GLY A 1 134 ? -3.313 -2.915 10.773 1.00 96.19 134 GLY A C 1
ATOM 1065 O O . GLY A 1 134 ? -3.685 -1.828 11.211 1.00 96.19 134 GLY A O 1
ATOM 1066 N N . PHE A 1 135 ? -2.537 -3.754 11.461 1.00 95.62 135 PHE A N 1
ATOM 1067 C CA . PHE A 1 135 ? -2.135 -3.555 12.855 1.00 95.62 135 PHE A CA 1
ATOM 1068 C C . PHE A 1 135 ? -0.613 -3.564 13.022 1.00 95.62 135 PHE A C 1
ATOM 1070 O O . PHE A 1 135 ? 0.104 -4.179 12.235 1.00 95.62 135 PHE A O 1
ATOM 1077 N N . ASP A 1 136 ? -0.115 -2.908 14.071 1.00 92.44 136 ASP A N 1
ATOM 1078 C CA . ASP A 1 136 ? 1.242 -3.119 14.596 1.00 92.44 136 ASP A CA 1
ATOM 1079 C C . ASP A 1 136 ? 1.202 -3.355 16.112 1.00 92.44 136 ASP A C 1
ATOM 1081 O O . ASP A 1 136 ? 1.591 -4.434 16.566 1.00 92.44 136 ASP A O 1
ATOM 1085 N N . ASP A 1 137 ? 0.654 -2.404 16.880 1.00 91.94 137 ASP A N 1
ATOM 1086 C CA . ASP A 1 137 ? 0.514 -2.489 18.343 1.00 91.94 137 ASP A CA 1
ATOM 1087 C C . ASP A 1 137 ? -0.926 -2.828 18.802 1.00 91.94 137 ASP A C 1
ATOM 1089 O O . ASP A 1 137 ? -1.178 -2.958 20.002 1.00 91.94 137 ASP A O 1
ATOM 1093 N N . GLN A 1 138 ? -1.865 -3.027 17.867 1.00 92.25 138 GLN A N 1
ATOM 1094 C CA . GLN A 1 138 ? -3.275 -3.384 18.103 1.00 92.25 138 GLN A CA 1
ATOM 1095 C C . GLN A 1 138 ? -4.029 -2.341 18.943 1.00 92.25 138 GLN A C 1
ATOM 1097 O O . GLN A 1 138 ? -4.820 -2.670 19.831 1.00 92.25 138 GLN A O 1
ATOM 1102 N N . THR A 1 139 ? -3.775 -1.061 18.677 1.00 96.19 139 THR A N 1
ATOM 1103 C CA . THR A 1 139 ? -4.440 0.041 19.380 1.00 96.19 139 THR A CA 1
ATOM 1104 C C . THR A 1 139 ? -5.857 0.283 18.852 1.00 96.19 139 THR A C 1
ATOM 1106 O O . THR A 1 139 ? -6.220 -0.112 17.743 1.00 96.19 139 THR A O 1
ATOM 1109 N N . ALA A 1 140 ? -6.674 1.000 19.630 1.00 97.88 140 ALA A N 1
ATOM 1110 C CA . ALA A 1 140 ? -8.006 1.408 19.180 1.00 97.88 140 ALA A CA 1
ATOM 1111 C C . ALA A 1 140 ? -7.952 2.332 17.946 1.00 97.88 140 ALA A C 1
ATOM 1113 O O . ALA A 1 140 ? -8.856 2.301 17.111 1.00 97.88 140 ALA A O 1
ATOM 1114 N N . ALA A 1 141 ? -6.888 3.134 17.822 1.00 98.12 141 ALA A N 1
ATOM 1115 C CA . ALA A 1 141 ? -6.673 4.001 16.671 1.00 98.12 141 ALA A CA 1
ATOM 1116 C C . ALA A 1 141 ? -6.348 3.184 15.411 1.00 98.12 141 ALA A C 1
ATOM 1118 O O . ALA A 1 141 ? -6.944 3.425 14.363 1.00 98.12 141 ALA A O 1
ATOM 1119 N N . GLU A 1 142 ? -5.479 2.173 15.522 1.00 97.81 142 GLU A N 1
ATOM 1120 C CA . GLU A 1 142 ? -5.200 1.235 14.429 1.00 97.81 142 GLU A CA 1
ATOM 1121 C C . GLU A 1 142 ? -6.473 0.530 13.955 1.00 97.81 142 GLU A C 1
ATOM 1123 O O . GLU A 1 142 ? -6.751 0.526 12.759 1.00 97.81 142 GLU A O 1
ATOM 1128 N N . GLU A 1 143 ? -7.304 0.020 14.876 1.00 98.19 143 GLU A N 1
ATOM 1129 C CA . GLU A 1 143 ? -8.562 -0.636 14.496 1.00 98.19 143 GLU A CA 1
ATOM 1130 C C . GLU A 1 143 ? -9.510 0.336 13.780 1.00 98.19 143 GLU A C 1
ATOM 1132 O O . GLU A 1 143 ? -10.045 0.012 12.718 1.00 98.19 143 GLU A O 1
ATOM 1137 N N . LYS A 1 144 ? -9.693 1.544 14.325 1.00 98.69 144 LYS A N 1
ATOM 1138 C CA . LYS A 1 144 ? -10.536 2.588 13.725 1.00 98.69 144 LYS A CA 1
ATOM 1139 C C . LYS A 1 144 ? -10.115 2.886 12.285 1.00 98.69 144 LYS A C 1
ATOM 1141 O O . LYS A 1 144 ? -10.958 2.864 11.391 1.00 98.69 144 LYS A O 1
ATOM 1146 N N . TYR A 1 145 ? -8.833 3.159 12.051 1.00 98.62 145 TYR A N 1
ATOM 1147 C CA . TYR A 1 145 ? -8.351 3.536 10.721 1.00 98.62 145 TYR A CA 1
ATOM 1148 C C . TYR A 1 145 ? -8.220 2.351 9.765 1.00 98.62 145 TYR A C 1
ATOM 1150 O O . TYR A 1 145 ? -8.399 2.534 8.564 1.00 98.62 145 TYR A O 1
ATOM 1158 N N . TYR A 1 146 ? -7.984 1.135 10.259 1.00 98.62 146 TYR A N 1
ATOM 1159 C CA . TYR A 1 146 ? -8.077 -0.065 9.433 1.00 98.62 146 TYR A CA 1
ATOM 1160 C C . TYR A 1 146 ? -9.497 -0.226 8.875 1.00 98.62 146 TYR A C 1
ATOM 1162 O O . TYR A 1 146 ? -9.676 -0.292 7.662 1.00 98.62 146 TYR A O 1
ATOM 1170 N N . ARG A 1 147 ? -10.521 -0.158 9.735 1.00 98.69 147 ARG A N 1
ATOM 1171 C CA . ARG A 1 147 ? -11.937 -0.244 9.336 1.00 98.69 147 ARG A CA 1
ATOM 1172 C C . ARG A 1 147 ? -12.355 0.833 8.335 1.00 98.69 147 ARG A C 1
ATOM 1174 O O . ARG A 1 147 ? -13.068 0.536 7.383 1.00 98.69 147 ARG A O 1
ATOM 1181 N N . LEU A 1 148 ? -11.910 2.076 8.527 1.00 98.75 148 LEU A N 1
ATOM 1182 C CA . LEU A 1 148 ? -12.207 3.162 7.586 1.00 98.75 148 LEU A CA 1
ATOM 1183 C C . LEU A 1 148 ? -11.587 2.914 6.204 1.00 98.75 148 LEU A C 1
ATOM 1185 O O . LEU A 1 148 ? -12.216 3.193 5.188 1.00 98.75 148 LEU A O 1
ATOM 1189 N N 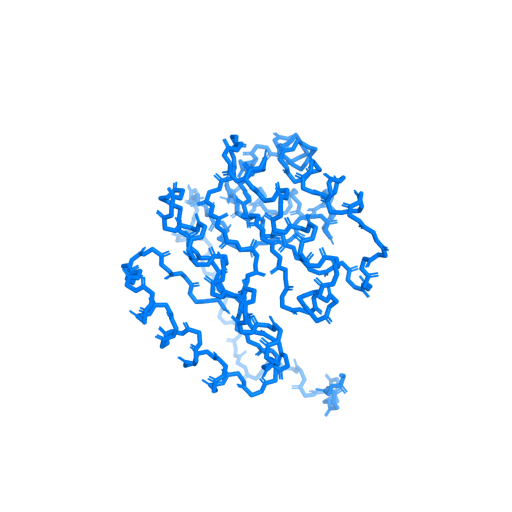. GLN A 1 149 ? -10.376 2.360 6.158 1.00 98.75 149 GLN A N 1
ATOM 1190 C CA . GLN A 1 149 ? -9.718 2.010 4.899 1.00 98.75 149 GLN A CA 1
ATOM 1191 C C . GLN A 1 149 ? -10.365 0.805 4.209 1.00 98.75 149 GLN A C 1
ATOM 1193 O O . GLN A 1 149 ? -10.413 0.768 2.984 1.00 98.75 149 GLN A O 1
ATOM 1198 N N . LEU A 1 150 ? -10.919 -0.143 4.971 1.00 98.69 150 LEU A N 1
ATOM 1199 C CA . LEU A 1 150 ? -11.726 -1.238 4.429 1.00 98.69 150 LEU A CA 1
ATOM 1200 C C . LEU A 1 150 ? -13.015 -0.744 3.761 1.00 98.69 150 LEU A C 1
ATOM 1202 O O . LEU A 1 150 ? -13.360 -1.214 2.678 1.00 98.69 150 LEU A O 1
ATOM 1206 N N . GLU A 1 151 ? -13.710 0.223 4.365 1.00 98.50 151 GLU A N 1
ATOM 1207 C CA . GLU A 1 151 ? -14.871 0.848 3.718 1.00 98.50 151 GLU A CA 1
ATOM 1208 C C . GLU A 1 151 ? -14.468 1.616 2.458 1.00 98.50 151 GLU A C 1
ATOM 1210 O O . GLU A 1 151 ? -15.088 1.432 1.413 1.00 98.50 151 GLU A O 1
ATOM 1215 N N . LEU A 1 152 ? -13.369 2.375 2.505 1.00 98.56 152 LEU A N 1
ATOM 1216 C CA . LEU A 1 152 ? -12.842 3.054 1.320 1.00 98.56 152 LEU A CA 1
ATOM 1217 C C . LEU A 1 152 ? -12.497 2.066 0.190 1.00 98.56 152 LEU A C 1
ATOM 1219 O O . LEU A 1 152 ? -12.780 2.340 -0.975 1.00 98.56 152 LEU A O 1
ATOM 1223 N N . ALA A 1 153 ? -11.920 0.906 0.519 1.00 98.44 153 ALA A N 1
ATOM 1224 C CA . ALA A 1 153 ? -11.596 -0.133 -0.457 1.00 98.44 153 ALA A CA 1
ATOM 1225 C C . ALA A 1 153 ? -12.859 -0.698 -1.119 1.00 98.44 153 ALA A C 1
ATOM 1227 O O . ALA A 1 153 ? -12.903 -0.840 -2.342 1.00 98.44 153 ALA A O 1
ATOM 1228 N N . LYS A 1 154 ? -13.909 -0.954 -0.328 1.00 97.75 154 LYS A N 1
ATOM 1229 C CA . LYS A 1 154 ? -15.216 -1.402 -0.832 1.00 97.75 154 LYS A CA 1
ATOM 1230 C C . LYS A 1 154 ? -15.861 -0.365 -1.745 1.00 97.75 154 LYS A C 1
ATOM 1232 O O . LYS A 1 154 ? -16.330 -0.727 -2.819 1.00 97.75 154 LYS A O 1
ATOM 1237 N N . GLU A 1 155 ? -15.870 0.902 -1.339 1.00 97.50 155 GLU A N 1
ATOM 1238 C CA . GLU A 1 155 ? -16.420 2.004 -2.138 1.00 97.50 155 GLU A CA 1
ATOM 1239 C C . GLU A 1 155 ? -15.677 2.169 -3.470 1.00 97.50 155 GLU A C 1
ATOM 1241 O O . GLU A 1 155 ? -16.306 2.371 -4.508 1.00 97.50 155 GLU A O 1
ATOM 1246 N N . ALA A 1 156 ? -14.349 2.034 -3.451 1.00 97.75 156 ALA A N 1
ATOM 1247 C CA . ALA A 1 156 ? -13.507 2.142 -4.639 1.00 97.75 156 ALA A CA 1
ATOM 1248 C C . ALA A 1 156 ? -13.481 0.867 -5.503 1.00 97.75 156 ALA A C 1
ATOM 1250 O O . ALA A 1 156 ? -12.978 0.906 -6.626 1.00 97.75 156 ALA A O 1
ATOM 1251 N N . GLY A 1 157 ? -13.989 -0.263 -4.997 1.00 97.50 157 GLY A N 1
ATOM 1252 C CA . GLY A 1 157 ? -13.880 -1.567 -5.655 1.00 97.50 157 GLY A CA 1
ATOM 1253 C C . GLY A 1 157 ? -12.437 -2.072 -5.772 1.00 97.50 157 GLY A C 1
ATOM 1254 O O . GLY A 1 157 ? -12.109 -2.772 -6.730 1.00 97.50 157 GLY A O 1
ATOM 1255 N N . LEU A 1 158 ? -11.567 -1.695 -4.831 1.00 98.38 158 LEU A N 1
ATOM 1256 C CA . LEU A 1 158 ? -10.142 -2.033 -4.825 1.00 98.38 158 LEU A CA 1
ATOM 1257 C C . LEU A 1 158 ? -9.838 -3.178 -3.845 1.00 98.38 158 LEU A C 1
ATOM 1259 O O . LEU A 1 158 ? -10.460 -3.251 -2.783 1.00 98.38 158 LEU A O 1
ATOM 1263 N N . PRO A 1 159 ? -8.871 -4.061 -4.156 1.00 98.38 159 PRO A N 1
ATOM 1264 C CA . PRO A 1 159 ? -8.406 -5.067 -3.212 1.00 98.38 159 PRO A CA 1
ATOM 1265 C C . PRO A 1 159 ? -7.617 -4.429 -2.062 1.00 98.38 159 PRO A C 1
ATOM 1267 O O . PRO A 1 159 ? -7.114 -3.304 -2.159 1.00 98.38 159 PRO A O 1
ATOM 1270 N N . VAL A 1 160 ? -7.487 -5.181 -0.975 1.00 98.56 160 VAL A N 1
ATOM 1271 C CA . VAL A 1 160 ? -6.791 -4.780 0.245 1.00 98.56 160 VAL A CA 1
ATOM 1272 C C . VAL A 1 160 ? -5.553 -5.643 0.448 1.00 98.56 160 VAL A C 1
ATOM 1274 O O . VAL A 1 160 ? -5.636 -6.869 0.408 1.00 98.56 160 VAL A O 1
ATOM 1277 N N . GLN A 1 161 ? -4.424 -5.001 0.735 1.00 98.25 161 GLN A N 1
ATOM 1278 C CA . GLN A 1 161 ? -3.197 -5.652 1.182 1.00 98.25 161 GLN A CA 1
ATOM 1279 C C . GLN A 1 161 ? -2.970 -5.344 2.662 1.00 98.25 161 GLN A C 1
ATOM 1281 O O . GLN A 1 161 ? -2.756 -4.192 3.060 1.00 98.25 161 GLN A O 1
ATOM 1286 N N . VAL A 1 162 ? -3.067 -6.389 3.479 1.00 97.69 162 VAL A N 1
ATOM 1287 C CA . VAL A 1 162 ? -2.991 -6.313 4.934 1.00 97.69 162 VAL A CA 1
ATOM 1288 C C . VAL A 1 162 ? -1.604 -6.724 5.398 1.00 97.69 162 VAL A C 1
ATOM 1290 O O . VAL A 1 162 ? -1.222 -7.875 5.224 1.00 97.69 162 VAL A O 1
ATOM 1293 N N . HIS A 1 163 ? -0.912 -5.822 6.085 1.00 94.31 163 HIS A N 1
ATOM 1294 C CA . HIS A 1 163 ? 0.319 -6.134 6.802 1.00 94.31 163 HIS A CA 1
ATOM 1295 C C . HIS A 1 163 ? 0.026 -6.845 8.118 1.00 94.31 163 HIS A C 1
ATOM 1297 O O . HIS A 1 163 ? -0.746 -6.359 8.959 1.00 94.31 163 HIS A O 1
ATOM 1303 N N . THR A 1 164 ? 0.665 -7.993 8.326 1.00 92.50 164 THR A N 1
ATOM 1304 C CA . THR A 1 164 ? 0.589 -8.713 9.595 1.00 92.50 164 THR A CA 1
ATOM 1305 C C . THR A 1 164 ? 1.524 -8.112 10.652 1.00 92.50 164 THR A C 1
ATOM 1307 O O . THR A 1 164 ? 2.715 -7.908 10.405 1.00 92.50 164 THR A O 1
ATOM 1310 N N . PRO A 1 165 ? 1.038 -7.865 11.883 1.00 89.38 165 PRO A N 1
ATOM 1311 C CA . PRO A 1 165 ? 1.798 -7.109 12.871 1.00 89.38 165 PRO A CA 1
ATOM 1312 C C . PRO A 1 165 ? 3.094 -7.804 13.283 1.00 89.38 165 PRO A C 1
ATOM 1314 O O . PRO A 1 165 ? 3.200 -9.035 13.339 1.00 89.38 165 PRO A O 1
ATOM 1317 N N . HIS A 1 166 ? 4.074 -6.993 13.678 1.00 85.12 166 HIS A N 1
ATOM 1318 C CA . HIS A 1 166 ? 5.341 -7.489 14.215 1.00 85.12 166 HIS A CA 1
ATOM 1319 C C . HIS A 1 166 ? 5.190 -8.054 15.635 1.00 85.12 166 HIS A C 1
ATOM 1321 O O . HIS A 1 166 ? 5.994 -8.886 16.059 1.00 85.12 166 HIS A O 1
ATOM 1327 N N . ARG A 1 167 ? 4.173 -7.603 16.382 1.00 81.38 167 ARG A N 1
ATOM 1328 C CA . ARG A 1 167 ? 3.879 -8.031 17.755 1.00 81.38 167 ARG A CA 1
ATOM 1329 C C . ARG A 1 167 ? 2.583 -8.828 17.800 1.00 81.38 167 ARG A C 1
ATOM 1331 O O . ARG A 1 167 ? 1.579 -8.407 17.243 1.00 81.38 167 ARG A O 1
ATOM 1338 N N . ASP A 1 168 ? 2.615 -9.972 18.487 1.00 87.69 168 ASP A N 1
ATOM 1339 C CA . ASP A 1 168 ? 1.467 -10.886 18.609 1.00 87.69 168 ASP A CA 1
ATOM 1340 C C . ASP A 1 168 ? 0.802 -11.179 17.242 1.00 87.69 168 ASP A C 1
ATOM 1342 O O . ASP A 1 168 ? -0.409 -11.045 17.051 1.00 87.69 168 ASP A O 1
ATOM 1346 N N . LYS A 1 169 ? 1.649 -11.560 16.266 1.00 91.69 169 LYS A N 1
ATOM 1347 C CA . LYS A 1 169 ? 1.292 -11.761 14.852 1.00 91.69 169 LYS A CA 1
ATOM 1348 C C . LYS A 1 169 ? 0.020 -12.588 14.688 1.00 91.69 169 LYS A C 1
ATOM 1350 O O . LYS A 1 169 ? -0.898 -12.155 14.012 1.00 91.69 169 LYS A O 1
ATOM 1355 N N . LYS A 1 170 ? -0.078 -13.739 15.364 1.00 93.69 170 LYS A N 1
ATOM 1356 C CA . LYS A 1 170 ? -1.240 -14.636 15.250 1.00 93.69 170 LYS A CA 1
ATOM 1357 C C . LYS A 1 170 ? -2.555 -13.928 15.588 1.00 93.69 170 LYS A C 1
ATOM 1359 O O . LYS A 1 170 ? -3.517 -14.046 14.833 1.00 93.69 170 LYS A O 1
ATOM 1364 N N . ARG A 1 171 ? -2.606 -13.224 16.724 1.00 92.94 171 ARG A N 1
ATOM 1365 C CA . ARG A 1 171 ? -3.822 -12.537 17.165 1.00 92.94 171 ARG A CA 1
ATOM 1366 C C . ARG A 1 171 ? -4.162 -11.379 16.239 1.00 92.94 171 ARG A C 1
ATOM 1368 O O . ARG A 1 171 ? -5.318 -11.251 15.849 1.00 92.94 171 ARG A O 1
ATOM 1375 N N . GLY A 1 172 ? -3.168 -10.575 15.873 1.00 94.12 172 GLY A N 1
ATOM 1376 C CA . GLY A 1 172 ? -3.373 -9.448 14.974 1.00 94.12 172 GLY A CA 1
ATOM 1377 C C . GLY A 1 172 ? -3.834 -9.876 13.581 1.00 94.12 172 GLY A C 1
ATOM 1378 O O . GLY A 1 172 ? -4.797 -9.319 13.071 1.00 94.12 172 GLY A O 1
ATOM 1379 N N . THR A 1 173 ? -3.237 -10.926 13.008 1.00 96.00 173 THR A N 1
ATOM 1380 C CA . THR A 1 173 ? -3.671 -11.506 11.728 1.00 96.00 173 THR A CA 1
ATOM 1381 C C . THR A 1 173 ? -5.109 -12.013 11.801 1.00 96.00 173 THR A C 1
ATOM 1383 O O . THR A 1 173 ? -5.909 -11.687 10.928 1.00 96.00 173 THR A O 1
ATOM 1386 N N . GLN A 1 174 ? -5.465 -12.767 12.850 1.00 96.56 174 GLN A N 1
ATOM 1387 C CA . GLN A 1 174 ? -6.843 -13.229 13.036 1.00 96.56 174 GLN A CA 1
ATOM 1388 C C . GLN A 1 174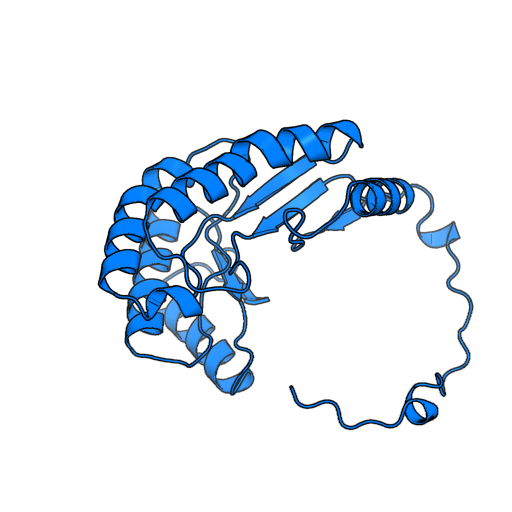 ? -7.807 -12.048 13.133 1.00 96.56 174 GLN A C 1
ATOM 1390 O O . GLN A 1 174 ? -8.827 -12.041 12.453 1.00 96.56 174 GLN A O 1
ATOM 1395 N N . ARG A 1 175 ? -7.448 -11.014 13.904 1.00 96.88 175 ARG A N 1
ATOM 1396 C CA . ARG A 1 175 ? -8.284 -9.825 14.055 1.00 96.88 175 ARG A CA 1
ATOM 1397 C C . ARG A 1 175 ? -8.474 -9.085 12.732 1.00 96.88 175 ARG A C 1
ATOM 1399 O O . ARG A 1 175 ? -9.595 -8.673 12.455 1.00 96.88 175 ARG A O 1
ATOM 1406 N N . SER A 1 176 ? -7.433 -8.945 11.912 1.00 97.12 176 SER A N 1
ATOM 1407 C CA . SER A 1 176 ? -7.562 -8.347 10.578 1.00 97.12 176 SER A CA 1
ATOM 1408 C C . SER A 1 176 ? -8.548 -9.121 9.701 1.00 97.12 176 SER A C 1
ATOM 1410 O O . SER A 1 176 ? -9.437 -8.522 9.103 1.00 97.12 176 SER A O 1
ATOM 1412 N N . MET A 1 177 ? -8.433 -10.454 9.669 1.00 97.50 177 MET A N 1
ATOM 1413 C CA . MET A 1 177 ? -9.344 -11.312 8.902 1.00 97.50 177 MET A CA 1
ATOM 1414 C C . MET A 1 177 ? -10.787 -11.219 9.414 1.00 97.50 177 MET A C 1
ATOM 1416 O O . MET A 1 177 ? -11.706 -11.064 8.613 1.00 97.50 177 MET A O 1
ATOM 1420 N N . ASP A 1 178 ? -10.988 -11.255 10.734 1.00 97.88 178 ASP A N 1
ATOM 1421 C CA . ASP A 1 178 ? -12.314 -11.139 11.350 1.00 97.88 178 ASP A CA 1
ATOM 1422 C C . ASP A 1 178 ? -12.974 -9.805 10.973 1.00 97.88 178 ASP A C 1
ATOM 1424 O O . ASP A 1 178 ? -14.129 -9.779 10.559 1.00 97.88 178 ASP A O 1
ATOM 1428 N N . ILE A 1 179 ? -12.228 -8.698 11.042 1.00 98.19 179 ILE A N 1
ATOM 1429 C CA . ILE A 1 179 ? -12.726 -7.371 10.666 1.00 98.19 179 ILE A CA 1
ATOM 1430 C C . ILE A 1 179 ? -13.052 -7.304 9.167 1.00 98.19 179 ILE A C 1
ATOM 1432 O O . ILE A 1 179 ? -14.084 -6.747 8.800 1.00 98.19 179 ILE A O 1
ATOM 1436 N N . ALA A 1 180 ? -12.226 -7.874 8.287 1.00 97.62 180 ALA A N 1
ATOM 1437 C CA . ALA A 1 180 ? -12.531 -7.911 6.855 1.00 97.62 180 ALA A CA 1
ATOM 1438 C C . ALA A 1 180 ? -13.856 -8.646 6.567 1.00 97.62 180 ALA A C 1
ATOM 1440 O O . ALA A 1 180 ? -14.663 -8.175 5.760 1.00 97.62 180 ALA A O 1
ATOM 1441 N N . ILE A 1 181 ? -14.121 -9.742 7.290 1.00 97.44 181 ILE A N 1
ATOM 1442 C CA . ILE A 1 181 ? -15.391 -10.479 7.235 1.00 97.44 181 ILE A CA 1
ATOM 1443 C C . ILE A 1 181 ? -16.544 -9.641 7.807 1.00 97.44 181 ILE A C 1
ATOM 1445 O O . ILE A 1 181 ? -17.603 -9.574 7.186 1.00 97.44 181 ILE A O 1
ATOM 1449 N N . GLU A 1 182 ? -16.355 -8.973 8.952 1.00 97.94 182 GLU A N 1
ATOM 1450 C CA . GLU A 1 182 ? -17.352 -8.065 9.551 1.00 97.94 182 GLU A CA 1
ATOM 1451 C C . GLU A 1 182 ? -17.766 -6.952 8.572 1.00 97.94 182 GLU A C 1
ATOM 1453 O O . GLU A 1 182 ? -18.934 -6.571 8.514 1.00 97.94 182 GLU A O 1
ATOM 1458 N N . HIS A 1 183 ? -16.815 -6.454 7.778 1.00 97.62 183 HIS A N 1
ATOM 1459 C CA . HIS A 1 183 ? -17.040 -5.445 6.745 1.00 97.62 183 HIS A CA 1
ATOM 1460 C C . HIS A 1 183 ? -17.624 -6.023 5.443 1.00 97.62 183 HIS A C 1
ATOM 1462 O O . HIS A 1 183 ? -17.972 -5.259 4.540 1.00 97.62 183 HIS A O 1
ATOM 1468 N N . GLY A 1 184 ? -17.779 -7.346 5.336 1.00 96.88 184 GLY A N 1
ATOM 1469 C CA . GLY A 1 184 ? -18.364 -8.016 4.175 1.00 96.88 184 GLY A CA 1
ATOM 1470 C C . GLY A 1 184 ? -17.495 -7.947 2.920 1.00 96.88 184 GLY A C 1
ATOM 1471 O O . GLY A 1 184 ? -18.034 -7.940 1.814 1.00 96.88 184 GLY A O 1
ATOM 1472 N N . ILE A 1 185 ? -16.171 -7.849 3.073 1.00 96.75 185 ILE A N 1
ATOM 1473 C CA . ILE A 1 185 ? -15.248 -7.893 1.936 1.00 96.75 185 ILE A CA 1
ATOM 1474 C C . ILE A 1 185 ? -15.133 -9.337 1.454 1.00 96.75 185 ILE A C 1
ATOM 1476 O O . ILE A 1 185 ? -14.979 -10.257 2.257 1.00 96.75 185 ILE A O 1
ATOM 1480 N N . ASP A 1 186 ? -15.193 -9.533 0.137 1.00 96.12 186 ASP A N 1
ATOM 1481 C CA . ASP A 1 186 ? -14.912 -10.831 -0.470 1.00 96.12 186 ASP A CA 1
ATOM 1482 C C . ASP A 1 186 ? -13.474 -11.268 -0.116 1.00 96.12 186 ASP A C 1
ATOM 1484 O O . ASP A 1 186 ? -12.536 -10.516 -0.394 1.00 96.12 186 ASP A O 1
ATOM 1488 N N . PRO A 1 187 ? -13.251 -12.463 0.465 1.00 95.38 187 PRO A N 1
ATOM 1489 C CA . PRO A 1 187 ? -11.908 -12.971 0.737 1.00 95.38 187 PRO A CA 1
ATOM 1490 C C . PRO A 1 187 ? -10.965 -12.979 -0.477 1.00 95.38 187 PRO A 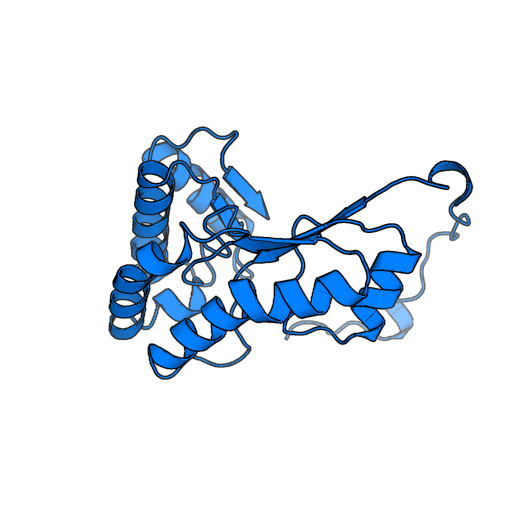C 1
ATOM 1492 O O . PRO A 1 187 ? -9.757 -12.867 -0.294 1.00 95.38 187 PRO A O 1
ATOM 1495 N N . TYR A 1 188 ? -11.477 -13.055 -1.713 1.00 96.44 188 TYR A N 1
ATOM 1496 C CA . TYR A 1 188 ? -10.659 -12.938 -2.930 1.00 96.44 188 TYR A CA 1
ATOM 1497 C C . TYR A 1 188 ? -10.124 -11.519 -3.193 1.00 96.44 188 TYR A C 1
ATOM 1499 O O . TYR A 1 188 ? -9.252 -11.340 -4.041 1.00 96.44 188 TYR A O 1
ATOM 1507 N N . MET A 1 189 ? -10.625 -10.518 -2.467 1.00 97.56 189 MET A N 1
ATOM 1508 C CA . MET A 1 189 ? -10.194 -9.119 -2.522 1.00 97.56 189 MET A CA 1
ATOM 1509 C C . MET A 1 189 ? -9.264 -8.745 -1.360 1.00 97.56 189 MET A C 1
ATOM 1511 O O . MET A 1 189 ? -8.951 -7.569 -1.194 1.00 97.56 189 MET A O 1
ATOM 1515 N N . VAL A 1 190 ? -8.823 -9.710 -0.546 1.00 97.88 190 VAL A N 1
ATOM 1516 C CA . VAL A 1 190 ? -7.955 -9.463 0.613 1.00 97.88 190 VAL A CA 1
ATOM 1517 C C . VAL A 1 190 ? -6.712 -10.342 0.535 1.00 97.88 190 VAL A C 1
ATOM 1519 O O . VAL A 1 190 ? -6.800 -11.566 0.484 1.00 97.88 190 VAL A O 1
ATOM 1522 N N . ILE A 1 191 ? -5.542 -9.711 0.582 1.00 97.25 191 ILE A N 1
ATOM 1523 C CA . ILE A 1 191 ? -4.243 -10.375 0.701 1.00 97.25 191 ILE A CA 1
ATOM 1524 C C . ILE A 1 191 ? -3.733 -10.145 2.121 1.00 97.25 191 ILE A C 1
ATOM 1526 O O . ILE A 1 191 ? -3.638 -9.005 2.573 1.00 97.25 191 ILE A O 1
ATOM 1530 N N . ILE A 1 192 ? -3.424 -11.234 2.821 1.00 96.56 192 ILE A N 1
ATOM 1531 C CA . ILE A 1 192 ? -2.754 -11.204 4.121 1.00 96.56 192 ILE A CA 1
ATOM 1532 C C . ILE A 1 192 ? -1.263 -11.437 3.876 1.00 96.56 192 ILE A C 1
ATOM 1534 O O . ILE A 1 192 ? -0.904 -12.514 3.398 1.00 96.56 192 ILE A O 1
ATOM 1538 N N . ASP A 1 193 ? -0.441 -10.443 4.206 1.00 89.69 193 ASP A N 1
ATOM 1539 C CA . ASP A 1 193 ? 1.016 -10.432 4.020 1.00 89.69 193 ASP A CA 1
ATOM 1540 C C . ASP A 1 193 ? 1.796 -10.577 5.346 1.00 89.69 193 ASP A C 1
ATOM 1542 O O . ASP A 1 193 ? 1.523 -9.835 6.325 1.00 89.69 193 ASP A O 1
#

Sequence (193 aa):
MCCSHSFEDRRPQVPSEAMDLEIIRGMKFFDPHVHMSSRTTDDYQAMADAGVVALIEPAFWLGQPRTGIDSFRDYYSSLVGWERFRSSQFGIKHYCTIGLNSREANNEKLAAEVMEILPLFIYKEGVVGIGEIGFDDQTAAEEKYYRLQLELAKEAGLPVQVHTPHRDKKRGTQRSMDIAIEHGIDPYMVIID

Secondary structure (DSSP, 8-state):
------GGGGS--S--PPP-GGGGTT--EEES---GGGS-HHHHHHHHHTTEEEEEEE----SS---SHHHHHHHHHIIIIIIHHHHHTTTPEEEEE----HHHHTSHHHHHHHHHHHHHHHTSTTEEEEEEEE-SS--HHHHHHHHHHHHHHHHHT--EEEEPPSSSHHHHHHHHHHHHHHTT--GGGEEE-